Protein AF-A0A0V1ARQ5-F1 (afdb_monomer_lite)

Secondary structure (DSSP, 8-state):
---EEEEEGGG------SS---------------------------SS-------PPEEEEPPHHHHHHHHHHHHHHHHHHS-SSEEEEEEEEEEEEEEEETTEEEEEEEEEEEEEEEEGGGS-TT---TT-PBPTTPPPEEEEEEEEEETTEEEEEEEEEE-SS------TT--HHHHTB-TTSS-BPPP--TTT-STTS--SEEEPPEEE----TTS----S-TTT-TTS--TTSEETTEE---TT-PPPEETTEEPPSS---S-EEEET-SSSS--EEEE---EEEETTEEEEE----TTSPP---EEEES--SHHHHHHHHHHHHHHT--TT---HHHHHHHHHHHHHS--------------

Sequence (367 aa):
MFKYFKLKAHELETLDISGSTSILTLLNETSKSPVCVNPQSIEQTVGKMLLTEQKVEITEDLNSADALVVMKQLNSYVNKHVKGKIYYKITKVIKAEKCNAPESNIHVLEIEIQKTTCEKKDLKEGESDDKCHVRTGVEVVDCLWTGRLIGTAVAESQGLICNDGPYNFFKQNEFLCHLLKYDDTDMRRVDIGPKHWKWGNKLFAYAPPDFSAEFEDDIPYDDFDPSENKSLAKFNKMDQSVDRRSINGHYKVRNGRPLCPVGRTGLQGRGKLPRWGPNFVLAVVVDSGVGHVVDILSTTIAEGPFSIPTFFIDDYSKEGIEAKLEEIIIASKPRNGFSRMEIHSLVKTAMENALIVKLIKEKRAYL

Structure (mmCIF, N/CA/C/O backbone):
data_AF-A0A0V1ARQ5-F1
#
_entry.id   AF-A0A0V1ARQ5-F1
#
loop_
_atom_site.group_PDB
_atom_site.id
_atom_site.type_symbol
_atom_site.label_atom_id
_atom_site.label_alt_id
_atom_site.label_comp_id
_atom_site.label_asym_id
_atom_site.label_entity_id
_atom_site.label_seq_id
_atom_site.pdbx_PDB_ins_code
_atom_site.Cartn_x
_atom_site.Cartn_y
_atom_site.Cartn_z
_atom_site.occupancy
_atom_site.B_iso_or_equiv
_atom_site.auth_seq_id
_atom_site.auth_comp_id
_atom_site.auth_asym_id
_atom_site.auth_atom_id
_atom_site.pdbx_PDB_model_num
ATOM 1 N N . MET A 1 1 ? 30.444 4.585 -15.362 1.00 23.20 1 MET A N 1
ATOM 2 C CA . MET A 1 1 ? 31.587 3.793 -15.872 1.00 23.20 1 MET A CA 1
ATOM 3 C C . MET A 1 1 ? 31.133 2.344 -15.836 1.00 23.20 1 MET A C 1
ATOM 5 O O . MET A 1 1 ? 31.035 1.801 -14.748 1.00 23.20 1 MET A O 1
ATOM 9 N N . PHE A 1 2 ? 30.715 1.780 -16.972 1.00 24.16 2 PHE A N 1
ATOM 10 C CA . PHE A 1 2 ? 30.182 0.413 -17.028 1.00 24.16 2 PHE A CA 1
ATOM 11 C C . PHE A 1 2 ? 31.328 -0.596 -16.873 1.00 24.16 2 PHE A C 1
ATOM 13 O O . PHE A 1 2 ? 32.381 -0.417 -17.487 1.00 24.16 2 PHE A O 1
ATOM 20 N N . LYS A 1 3 ? 31.145 -1.618 -16.031 1.00 25.44 3 LYS A N 1
ATOM 21 C CA . LYS A 1 3 ? 32.080 -2.739 -15.863 1.00 25.44 3 LYS A CA 1
ATOM 22 C C . LYS A 1 3 ? 31.422 -4.007 -16.412 1.00 25.44 3 LYS A C 1
ATOM 24 O O . LYS A 1 3 ? 30.264 -4.271 -16.106 1.00 25.44 3 LYS A O 1
ATOM 29 N N . TYR A 1 4 ? 32.162 -4.770 -17.210 1.00 27.62 4 TYR A N 1
ATOM 30 C CA . TYR A 1 4 ? 31.749 -6.087 -17.700 1.00 27.62 4 TYR A CA 1
ATOM 31 C C . TYR A 1 4 ? 32.138 -7.154 -16.667 1.00 27.62 4 TYR A C 1
ATOM 33 O O . TYR A 1 4 ? 33.254 -7.114 -16.144 1.00 27.62 4 TYR A O 1
ATOM 41 N N . PHE A 1 5 ? 31.234 -8.089 -16.366 1.00 28.86 5 PHE A N 1
ATOM 42 C CA . PHE A 1 5 ? 31.505 -9.241 -15.500 1.00 28.86 5 PHE A CA 1
ATOM 43 C C . PHE A 1 5 ? 31.509 -10.530 -16.330 1.00 28.86 5 PHE A C 1
ATOM 45 O O . PHE A 1 5 ? 30.587 -10.768 -17.105 1.00 28.86 5 PHE A O 1
ATOM 52 N N . LYS A 1 6 ? 32.540 -11.362 -16.130 1.00 26.42 6 LYS A N 1
ATOM 53 C CA . LYS A 1 6 ? 32.680 -12.683 -16.759 1.00 26.42 6 LYS A CA 1
ATOM 54 C C . LYS A 1 6 ? 31.967 -13.742 -15.926 1.00 26.42 6 LYS A C 1
ATOM 56 O O . LYS A 1 6 ? 32.379 -13.991 -14.794 1.00 26.42 6 LYS A O 1
ATOM 61 N N . LEU A 1 7 ? 30.979 -14.418 -16.506 1.00 27.05 7 LEU A N 1
ATOM 62 C CA . LEU A 1 7 ? 30.386 -15.637 -15.949 1.00 27.05 7 LEU A CA 1
ATOM 63 C C . LEU A 1 7 ? 30.770 -16.841 -16.823 1.00 27.05 7 LEU A C 1
ATOM 65 O O . LEU A 1 7 ? 30.823 -16.749 -18.049 1.00 27.05 7 LEU A O 1
ATOM 69 N N . LYS A 1 8 ? 31.088 -17.983 -16.197 1.00 24.72 8 LYS A N 1
ATOM 70 C CA . LYS A 1 8 ? 31.335 -19.244 -16.916 1.00 24.72 8 LYS A CA 1
ATOM 71 C C . LYS A 1 8 ? 29.988 -19.895 -17.238 1.00 24.72 8 LYS A C 1
ATOM 73 O O . LYS A 1 8 ? 29.197 -20.138 -16.336 1.00 24.72 8 LYS A O 1
ATOM 78 N N . ALA A 1 9 ? 29.768 -20.245 -18.504 1.00 29.22 9 ALA A N 1
ATOM 79 C CA . ALA A 1 9 ? 28.501 -20.763 -19.035 1.00 29.22 9 ALA A CA 1
ATOM 80 C C . ALA A 1 9 ? 27.976 -22.085 -18.423 1.00 29.22 9 ALA A C 1
ATOM 82 O O . ALA A 1 9 ? 26.897 -22.527 -18.798 1.00 29.22 9 ALA A O 1
ATOM 83 N N . HIS A 1 10 ? 28.684 -22.718 -17.480 1.00 26.91 10 HIS A N 1
ATOM 84 C CA . HIS A 1 10 ? 28.221 -23.952 -16.831 1.00 26.91 10 HIS A CA 1
ATOM 85 C C . HIS A 1 10 ? 27.227 -23.745 -15.672 1.00 26.91 10 HIS A C 1
ATOM 87 O O . HIS A 1 10 ? 26.727 -24.734 -15.152 1.00 26.91 10 HIS A O 1
ATOM 93 N N . GLU A 1 11 ? 26.903 -22.504 -15.292 1.00 27.03 11 GLU A N 1
ATOM 94 C CA . GLU A 1 11 ? 25.912 -22.202 -14.236 1.00 27.03 11 GLU A CA 1
ATOM 95 C C . GLU A 1 11 ? 24.542 -21.736 -14.769 1.00 27.03 11 GLU A C 1
ATOM 97 O O . GLU A 1 11 ? 23.634 -21.453 -13.991 1.00 27.03 11 GLU A O 1
ATOM 102 N N . LEU A 1 12 ? 24.357 -21.688 -16.092 1.00 27.64 12 LEU A N 1
ATOM 103 C CA . LEU A 1 12 ? 23.051 -21.488 -16.721 1.00 27.64 12 LEU A CA 1
ATOM 104 C C . LEU A 1 12 ? 22.525 -22.844 -17.199 1.00 27.64 12 LEU A C 1
ATOM 106 O O . LEU A 1 12 ? 22.725 -23.230 -18.350 1.00 27.64 12 LEU A O 1
ATOM 110 N N . GLU A 1 13 ? 21.845 -23.576 -16.313 1.00 24.20 13 GLU A N 1
ATOM 111 C CA . GLU A 1 13 ? 20.907 -24.604 -16.766 1.00 24.20 13 GLU A CA 1
ATOM 112 C C . GLU A 1 13 ? 19.842 -23.912 -17.623 1.00 24.20 13 GLU A C 1
ATOM 114 O O . GLU A 1 13 ? 18.993 -23.153 -17.150 1.00 24.20 13 GLU A O 1
ATOM 119 N N . THR A 1 14 ? 19.936 -24.140 -18.927 1.00 26.95 14 THR A N 1
ATOM 120 C CA . THR A 1 14 ? 18.922 -23.768 -19.901 1.00 26.95 14 THR A CA 1
ATOM 121 C C . THR A 1 14 ? 17.708 -24.658 -19.664 1.00 26.95 14 THR A C 1
ATOM 123 O O . THR A 1 14 ? 17.671 -25.819 -20.061 1.00 26.95 14 THR A O 1
ATOM 126 N N . LEU A 1 15 ? 16.700 -24.119 -18.979 1.00 23.67 15 LEU A N 1
ATOM 127 C CA . LEU A 1 15 ? 15.360 -24.700 -18.968 1.00 23.67 15 LEU A CA 1
ATOM 128 C C . LEU A 1 15 ? 14.734 -24.457 -20.346 1.00 23.67 15 LEU A C 1
ATOM 130 O O . LEU A 1 15 ? 14.090 -23.438 -20.594 1.00 23.67 15 LEU A O 1
ATOM 134 N N . ASP A 1 16 ? 14.982 -25.396 -21.255 1.00 25.53 16 ASP A N 1
ATOM 135 C CA . ASP A 1 16 ? 14.252 -25.531 -22.507 1.00 25.53 16 ASP A CA 1
ATOM 136 C C . ASP A 1 16 ? 12.804 -25.934 -22.183 1.00 25.53 16 ASP A C 1
ATOM 138 O O . ASP A 1 16 ? 12.539 -27.030 -21.691 1.00 25.53 16 ASP A O 1
ATOM 142 N N . ILE A 1 17 ? 11.861 -25.015 -22.403 1.00 30.12 17 ILE A N 1
ATOM 143 C CA . ILE A 1 17 ? 10.419 -25.289 -22.297 1.00 30.12 17 ILE A CA 1
ATOM 144 C C . ILE A 1 17 ? 9.753 -25.173 -23.674 1.00 30.12 17 ILE A C 1
ATOM 146 O O . ILE A 1 17 ? 8.563 -24.860 -23.781 1.00 30.12 17 ILE A O 1
ATOM 150 N N . SER A 1 18 ? 10.491 -25.449 -24.753 1.00 28.84 18 SER A N 1
ATOM 151 C CA . SER A 1 18 ? 9.900 -25.662 -26.075 1.00 28.84 18 SER A CA 1
ATOM 152 C C . SER A 1 18 ? 9.256 -27.055 -26.158 1.00 28.84 18 SER A C 1
ATOM 154 O O . SER A 1 18 ? 9.679 -27.951 -26.875 1.00 28.84 18 SER A O 1
ATOM 156 N N . GLY A 1 19 ? 8.184 -27.245 -25.385 1.00 32.91 19 GLY A N 1
ATOM 157 C CA . GLY A 1 19 ? 7.355 -28.446 -25.444 1.00 32.91 19 GLY A CA 1
ATOM 158 C C . GLY A 1 19 ? 6.951 -28.980 -24.079 1.00 32.91 19 GLY A C 1
ATOM 159 O O . GLY A 1 19 ? 7.409 -30.039 -23.667 1.00 32.91 19 GLY A O 1
ATOM 160 N N . SER A 1 20 ? 6.023 -28.313 -23.389 1.00 27.47 20 SER A N 1
ATOM 161 C CA . SER A 1 20 ? 5.168 -29.046 -22.452 1.00 27.47 20 SER A CA 1
ATOM 162 C C . SER A 1 20 ? 3.755 -28.472 -22.437 1.00 27.47 20 SER A C 1
ATOM 164 O O . SER A 1 20 ? 3.518 -27.295 -22.166 1.00 27.47 20 SER A O 1
ATOM 166 N N . THR A 1 21 ? 2.827 -29.340 -22.812 1.00 24.22 21 THR A N 1
ATOM 167 C CA . THR A 1 21 ? 1.381 -29.253 -22.640 1.00 24.22 21 THR A CA 1
ATOM 168 C C . THR A 1 21 ? 1.029 -28.872 -21.203 1.00 24.22 21 THR A C 1
ATOM 170 O O . THR A 1 21 ? 1.717 -29.262 -20.266 1.00 24.22 21 THR A O 1
ATOM 173 N N . SER A 1 22 ? -0.076 -28.147 -21.019 1.00 28.88 22 SER A N 1
ATOM 174 C CA . SER A 1 22 ? -0.617 -27.793 -19.705 1.00 28.88 22 SER A CA 1
ATOM 175 C C . SER A 1 22 ? -0.787 -29.036 -18.823 1.00 28.88 22 SER A C 1
ATOM 177 O O . SER A 1 22 ? -1.691 -29.836 -19.054 1.00 28.88 22 SER A O 1
ATOM 179 N N . ILE A 1 23 ? 0.052 -29.189 -17.797 1.00 23.50 23 ILE A N 1
ATOM 180 C CA . ILE A 1 23 ? -0.164 -30.168 -16.730 1.00 23.50 23 ILE A CA 1
ATOM 181 C C . ILE A 1 23 ? -0.614 -29.402 -15.485 1.00 23.50 23 ILE A C 1
ATOM 183 O O . ILE A 1 23 ? 0.162 -28.720 -14.820 1.00 23.50 23 ILE A O 1
ATOM 187 N N . LEU A 1 24 ? -1.908 -29.514 -15.187 1.00 31.31 24 LEU A N 1
ATOM 188 C CA . LEU A 1 24 ? -2.475 -29.268 -13.864 1.00 31.31 24 LEU A CA 1
ATOM 189 C C . LEU A 1 24 ? -2.069 -30.451 -12.975 1.00 31.31 24 LEU A C 1
ATOM 191 O O . LEU A 1 24 ? -2.775 -31.455 -12.920 1.00 31.31 24 LEU A O 1
ATOM 195 N N . THR A 1 25 ? -0.928 -30.359 -12.296 1.00 24.28 25 THR A N 1
ATOM 196 C CA . THR A 1 25 ? -0.573 -31.321 -11.244 1.00 24.28 25 THR A CA 1
ATOM 197 C C . THR A 1 25 ? -0.919 -30.731 -9.885 1.00 24.28 25 THR A C 1
ATOM 199 O O . THR A 1 25 ? -0.233 -29.857 -9.360 1.00 24.28 25 THR A O 1
ATOM 202 N N . LEU A 1 26 ? -2.018 -31.233 -9.320 1.00 30.50 26 LEU A N 1
ATOM 203 C CA . LEU A 1 26 ? -2.300 -31.194 -7.889 1.00 30.50 26 LEU A CA 1
ATOM 204 C C . LEU A 1 26 ? -1.155 -31.905 -7.157 1.00 30.50 26 LEU A C 1
ATOM 206 O O . LEU A 1 26 ? -1.028 -33.124 -7.251 1.00 30.50 26 LEU A O 1
ATOM 210 N N . LEU A 1 27 ? -0.338 -31.152 -6.423 1.00 24.62 27 LEU A N 1
ATOM 211 C CA . LEU A 1 27 ? 0.530 -31.708 -5.391 1.00 24.62 27 LEU A CA 1
ATOM 212 C C . LEU A 1 27 ? -0.022 -31.318 -4.024 1.00 24.62 27 LEU A C 1
ATOM 214 O O . LEU A 1 27 ? -0.208 -30.145 -3.704 1.00 24.62 27 LEU A O 1
ATOM 218 N N . ASN A 1 28 ? -0.341 -32.375 -3.283 1.00 22.22 28 ASN A N 1
ATOM 219 C CA . ASN A 1 28 ? -0.909 -32.389 -1.950 1.00 22.22 28 ASN A CA 1
ATOM 220 C C . ASN A 1 28 ? -0.019 -31.691 -0.916 1.00 22.22 28 ASN A C 1
ATOM 222 O O . ASN A 1 28 ? 1.203 -31.622 -1.031 1.00 22.22 28 ASN A O 1
ATOM 226 N N . GLU A 1 29 ? -0.706 -31.224 0.118 1.00 29.11 29 GLU A N 1
ATOM 227 C CA . GLU A 1 29 ? -0.260 -30.412 1.238 1.00 29.11 29 GLU A CA 1
ATOM 228 C C . GLU A 1 29 ? 0.991 -30.924 1.969 1.00 29.11 29 GLU A C 1
ATOM 230 O O . GLU A 1 29 ? 1.088 -32.079 2.375 1.00 29.11 29 GLU A O 1
ATOM 235 N N . THR A 1 30 ? 1.888 -29.994 2.294 1.00 21.58 30 THR A N 1
ATOM 236 C CA . THR A 1 30 ? 2.462 -29.914 3.643 1.00 21.58 30 THR A CA 1
ATOM 237 C C . THR A 1 30 ? 2.603 -28.446 4.031 1.00 21.58 30 THR A C 1
ATOM 239 O O . THR A 1 30 ? 3.157 -27.618 3.312 1.00 21.58 30 THR A O 1
ATOM 242 N N . SER A 1 31 ? 2.017 -28.116 5.175 1.00 33.44 31 SER A N 1
ATOM 243 C CA . SER A 1 31 ? 1.866 -26.777 5.728 1.00 33.44 31 SER A CA 1
ATOM 244 C C . SER A 1 31 ? 3.204 -26.074 5.979 1.00 33.44 31 SER A C 1
ATOM 246 O O . SER A 1 31 ? 3.894 -26.398 6.946 1.00 33.44 31 SER A O 1
ATOM 248 N N . LYS A 1 32 ? 3.523 -25.040 5.195 1.00 24.31 32 LYS A N 1
ATOM 249 C CA . LYS A 1 32 ? 4.369 -23.915 5.621 1.00 24.31 32 LYS A CA 1
ATOM 250 C C . LYS A 1 32 ? 3.838 -22.628 4.990 1.00 24.31 32 LYS A C 1
ATOM 252 O O . LYS A 1 32 ? 3.500 -22.588 3.814 1.00 24.31 32 LYS A O 1
ATOM 257 N N . SER A 1 33 ? 3.709 -21.606 5.832 1.00 24.05 33 SER A N 1
ATOM 258 C CA . SER A 1 33 ? 3.328 -20.229 5.496 1.00 24.05 33 SER A CA 1
ATOM 259 C C . SER A 1 33 ? 4.053 -19.735 4.232 1.00 24.05 33 SER A C 1
ATOM 261 O O . SER A 1 33 ? 5.242 -20.034 4.106 1.00 24.05 33 SER A O 1
ATOM 263 N N . PRO A 1 34 ? 3.423 -18.957 3.327 1.00 23.81 34 PRO A N 1
ATOM 264 C CA . PRO A 1 34 ? 4.150 -18.287 2.256 1.00 23.81 34 PRO A CA 1
ATOM 265 C C . PRO A 1 34 ? 4.934 -17.128 2.878 1.00 23.81 34 PRO A C 1
ATOM 267 O O . PRO A 1 34 ? 4.454 -16.003 2.985 1.00 23.81 34 PRO A O 1
ATOM 270 N N . VAL A 1 35 ? 6.125 -17.449 3.375 1.00 22.33 35 VAL A N 1
ATOM 271 C CA . VAL A 1 35 ? 7.129 -16.486 3.812 1.00 22.33 35 VAL A CA 1
ATOM 272 C C . VAL A 1 35 ? 7.785 -15.953 2.547 1.00 22.33 35 VAL A C 1
ATOM 274 O O . VAL A 1 35 ? 8.519 -16.671 1.871 1.00 22.33 35 VAL A O 1
ATOM 277 N N . CYS A 1 36 ? 7.497 -14.703 2.204 1.00 22.72 36 CYS A N 1
ATOM 278 C CA . CYS A 1 36 ? 8.427 -13.933 1.398 1.00 22.72 36 CYS A CA 1
ATOM 279 C C . CYS A 1 36 ? 9.462 -13.334 2.352 1.00 22.72 36 CYS A C 1
ATOM 281 O O . CYS A 1 36 ? 9.092 -12.804 3.395 1.00 22.72 36 CYS A O 1
ATOM 283 N N . VAL A 1 37 ? 10.719 -13.369 1.911 1.00 23.92 37 VAL A N 1
ATOM 284 C CA . VAL A 1 37 ? 11.941 -12.805 2.507 1.00 23.92 37 VAL A CA 1
ATOM 285 C C . VAL A 1 37 ? 12.772 -13.791 3.340 1.00 23.92 37 VAL A C 1
ATOM 287 O O . VAL A 1 37 ? 12.387 -14.233 4.415 1.00 23.92 37 VAL A O 1
ATOM 290 N N . ASN A 1 38 ? 13.985 -14.053 2.842 1.00 24.30 38 ASN A N 1
ATOM 291 C CA . ASN A 1 38 ? 15.189 -14.111 3.670 1.00 24.30 38 ASN A CA 1
ATOM 292 C C . ASN A 1 38 ? 16.272 -13.237 2.989 1.00 24.30 38 ASN A C 1
ATOM 294 O O . ASN A 1 38 ? 16.190 -13.032 1.773 1.00 24.30 38 ASN A O 1
ATOM 298 N N . PRO A 1 39 ? 17.219 -12.665 3.751 1.00 35.66 39 PRO A N 1
ATOM 299 C CA . PRO A 1 39 ? 17.828 -11.380 3.464 1.00 35.66 39 PRO A CA 1
ATOM 300 C C . PRO A 1 39 ? 19.158 -11.535 2.736 1.00 35.66 39 PRO A C 1
ATOM 302 O O . PRO A 1 39 ? 19.916 -12.465 2.996 1.00 35.66 39 PRO A O 1
ATOM 305 N N . GLN A 1 40 ? 19.480 -10.556 1.901 1.00 23.77 40 GLN A N 1
ATOM 306 C CA . GLN A 1 40 ? 20.852 -10.103 1.721 1.00 23.77 40 GLN A CA 1
ATOM 307 C C . GLN A 1 40 ? 20.819 -8.635 1.300 1.00 23.77 40 GLN A C 1
ATOM 309 O O . GLN A 1 40 ? 20.038 -8.227 0.441 1.00 23.77 40 GLN A O 1
ATOM 314 N N . SER A 1 41 ? 21.614 -7.855 2.023 1.00 27.42 41 SER A N 1
ATOM 315 C CA . SER A 1 41 ? 21.741 -6.404 1.987 1.00 27.42 41 SER A CA 1
ATOM 316 C C . SER A 1 41 ? 21.907 -5.859 0.570 1.00 27.42 41 SER A C 1
ATOM 318 O O . SER A 1 41 ? 22.850 -6.218 -0.136 1.00 27.42 41 SER A O 1
ATOM 320 N N . ILE A 1 42 ? 21.033 -4.931 0.190 1.00 27.97 42 ILE A N 1
ATOM 321 C CA . ILE A 1 42 ? 21.299 -3.991 -0.896 1.00 27.97 42 ILE A CA 1
ATOM 322 C C . ILE A 1 42 ? 21.539 -2.639 -0.229 1.00 27.97 42 ILE A C 1
ATOM 324 O O . ILE A 1 42 ? 20.601 -1.906 0.067 1.00 27.97 42 ILE A O 1
ATOM 328 N N . GLU A 1 43 ? 22.806 -2.336 0.038 1.00 27.50 43 GLU A N 1
ATOM 329 C CA . GLU A 1 43 ? 23.254 -0.954 0.167 1.00 27.50 43 GLU A CA 1
ATOM 330 C C . GLU A 1 43 ? 23.332 -0.356 -1.246 1.00 27.50 43 GLU A C 1
ATOM 332 O O . GLU A 1 43 ? 24.048 -0.860 -2.115 1.00 27.50 43 GLU A O 1
ATOM 337 N N . GLN A 1 44 ? 22.579 0.713 -1.497 1.00 28.94 44 GLN A N 1
ATOM 338 C CA . GLN A 1 44 ? 22.788 1.605 -2.636 1.00 28.94 44 GLN A CA 1
ATOM 339 C C . GLN A 1 44 ? 22.897 3.035 -2.102 1.00 28.94 44 GLN A C 1
ATOM 341 O O . GLN A 1 44 ? 21.910 3.636 -1.692 1.00 28.94 44 GLN A O 1
ATOM 346 N N . THR A 1 45 ? 24.121 3.564 -2.103 1.00 27.83 45 THR A N 1
ATOM 347 C CA . THR A 1 45 ? 24.463 4.917 -1.637 1.00 27.83 45 THR A CA 1
ATOM 348 C C . THR A 1 45 ? 24.425 5.872 -2.840 1.00 27.83 45 THR A C 1
ATOM 350 O O . THR A 1 45 ? 25.282 5.804 -3.717 1.00 27.83 45 THR A O 1
ATOM 353 N N . VAL A 1 46 ? 23.306 6.575 -3.038 1.00 28.53 46 VAL A N 1
ATOM 354 C CA . VAL A 1 46 ? 23.028 7.965 -2.625 1.00 28.53 46 VAL A CA 1
ATOM 355 C C . VAL A 1 46 ? 23.554 9.036 -3.593 1.00 28.53 46 VAL A C 1
ATOM 357 O O . VAL A 1 46 ? 24.753 9.295 -3.714 1.00 28.53 46 VAL A O 1
ATOM 360 N N . GLY A 1 47 ? 22.611 9.767 -4.196 1.00 25.38 47 GLY A N 1
ATOM 361 C CA . GLY A 1 47 ? 22.828 11.146 -4.615 1.00 25.38 47 GLY A CA 1
ATOM 362 C C . GLY A 1 47 ? 23.090 11.996 -3.376 1.00 25.38 47 GLY A C 1
ATOM 363 O O . GLY A 1 47 ? 22.158 12.417 -2.716 1.00 25.38 47 GLY A O 1
ATOM 364 N N . LYS A 1 48 ? 24.368 12.150 -3.017 1.00 28.83 48 LYS A N 1
ATOM 365 C CA . LYS A 1 48 ? 24.940 13.073 -2.017 1.00 28.83 48 LYS A CA 1
ATOM 366 C C . LYS A 1 48 ? 23.994 13.594 -0.906 1.00 28.83 48 LYS A C 1
ATOM 368 O O . LYS A 1 48 ? 23.963 14.787 -0.630 1.00 28.83 48 LYS A O 1
ATOM 373 N N . MET A 1 49 ? 23.303 12.704 -0.209 1.00 26.25 49 MET A N 1
ATOM 374 C CA . MET A 1 49 ? 22.904 12.875 1.182 1.00 26.25 49 MET A CA 1
ATOM 375 C C . MET A 1 49 ? 24.015 12.253 2.022 1.00 26.25 49 MET A C 1
ATOM 377 O O . MET A 1 49 ? 24.610 11.248 1.634 1.00 26.25 49 MET A O 1
ATOM 381 N N . LEU A 1 50 ? 24.391 12.901 3.120 1.00 23.64 50 LEU A N 1
ATOM 382 C CA . LEU A 1 50 ? 25.408 12.370 4.018 1.00 23.64 50 LEU A CA 1
ATOM 383 C C . LEU A 1 50 ? 25.088 10.907 4.342 1.00 23.64 50 LEU A C 1
ATOM 385 O O . LEU A 1 50 ? 23.921 10.581 4.554 1.00 23.64 50 LEU A O 1
ATOM 389 N N . LEU A 1 51 ? 26.131 10.073 4.413 1.00 32.38 51 LEU A N 1
ATOM 390 C CA . LEU A 1 51 ? 26.129 8.805 5.139 1.00 32.38 51 LEU A CA 1
ATOM 391 C C . LEU A 1 51 ? 25.628 9.080 6.561 1.00 32.38 51 LEU A C 1
ATOM 393 O O . LEU A 1 51 ? 26.397 9.321 7.487 1.00 32.38 51 LEU A O 1
ATOM 397 N N . THR A 1 52 ? 24.315 9.127 6.714 1.00 33.19 52 THR A N 1
ATOM 398 C CA . THR A 1 52 ? 23.664 8.861 7.974 1.00 33.19 52 THR A CA 1
ATOM 399 C C . THR A 1 52 ? 23.758 7.356 8.061 1.00 33.19 52 THR A C 1
ATOM 401 O O . THR A 1 52 ? 23.248 6.654 7.191 1.00 33.19 52 THR A O 1
ATOM 404 N N . GLU A 1 53 ? 24.527 6.875 9.036 1.00 35.50 53 GLU A N 1
ATOM 405 C CA . GLU A 1 53 ? 24.527 5.478 9.458 1.00 35.50 53 GLU A CA 1
ATOM 406 C C . GLU A 1 53 ? 23.116 4.916 9.288 1.00 35.50 53 GLU A C 1
ATOM 408 O O . GLU A 1 53 ? 22.151 5.580 9.683 1.00 35.50 53 GLU A O 1
ATOM 413 N N . GLN A 1 54 ? 22.981 3.740 8.675 1.00 40.91 54 GLN A N 1
ATOM 414 C CA . GLN A 1 54 ? 21.712 3.028 8.621 1.00 40.91 54 GLN A CA 1
ATOM 415 C C . GLN A 1 54 ? 21.311 2.750 10.075 1.00 40.91 54 GLN A C 1
ATOM 417 O O . GLN A 1 54 ? 21.725 1.762 10.678 1.00 40.91 54 GLN A O 1
ATOM 422 N N . LYS A 1 55 ? 20.614 3.704 10.697 1.00 49.19 55 LYS A N 1
ATOM 423 C CA . LYS A 1 55 ? 20.248 3.641 12.104 1.00 49.19 55 LYS A CA 1
ATOM 424 C C . LYS A 1 55 ? 19.275 2.485 12.212 1.00 49.19 55 LYS A C 1
ATOM 426 O O . LYS A 1 55 ? 18.153 2.567 11.719 1.00 49.19 55 LYS A O 1
ATOM 431 N N . VAL A 1 56 ? 19.762 1.391 12.789 1.00 58.91 56 VAL A N 1
ATOM 432 C CA . VAL A 1 56 ? 18.979 0.190 13.055 1.00 58.91 56 VAL A CA 1
ATOM 433 C C . VAL A 1 56 ? 17.730 0.632 13.806 1.00 58.91 56 VAL A C 1
ATOM 435 O O . VAL A 1 56 ? 17.827 1.243 14.868 1.00 58.91 56 VAL A O 1
ATOM 438 N N . GLU A 1 57 ? 16.566 0.385 13.213 1.00 67.62 57 GLU A N 1
ATOM 439 C CA . GLU A 1 57 ? 15.290 0.656 13.861 1.00 67.62 57 GLU A CA 1
ATOM 440 C C . GLU A 1 57 ? 15.200 -0.213 15.117 1.00 67.62 57 GLU A C 1
ATOM 442 O O . GLU A 1 57 ? 15.302 -1.440 15.040 1.00 67.62 57 GLU A O 1
ATOM 447 N N . ILE A 1 58 ? 15.044 0.419 16.278 1.00 73.94 58 ILE A N 1
ATOM 448 C CA . ILE A 1 58 ? 14.948 -0.291 17.554 1.00 73.94 58 ILE A CA 1
ATOM 449 C C . ILE A 1 58 ? 13.466 -0.466 17.861 1.00 73.94 58 ILE A C 1
ATOM 451 O O . ILE A 1 58 ? 12.710 0.502 17.902 1.00 73.94 58 ILE A O 1
ATOM 455 N N . THR A 1 59 ? 13.031 -1.701 18.081 1.00 81.06 59 THR A N 1
ATOM 456 C CA . THR A 1 59 ? 11.675 -1.948 18.581 1.00 81.06 59 THR A CA 1
ATOM 457 C C . THR A 1 59 ? 11.700 -1.948 20.103 1.00 81.06 59 THR A C 1
ATOM 459 O O . THR A 1 59 ? 12.504 -2.658 20.703 1.00 81.06 59 THR A O 1
ATOM 462 N N . GLU A 1 60 ? 10.826 -1.158 20.720 1.00 84.56 60 GLU A N 1
ATOM 463 C CA . GLU A 1 60 ? 10.651 -1.108 22.173 1.00 84.56 60 GLU A CA 1
ATOM 464 C C . GLU A 1 60 ? 9.207 -1.436 22.542 1.00 84.56 60 GLU A C 1
ATOM 466 O O . GLU A 1 60 ? 8.271 -0.977 21.885 1.00 84.56 60 GLU A O 1
ATOM 471 N N . ASP A 1 61 ? 9.018 -2.192 23.621 1.00 85.50 61 ASP A N 1
ATOM 472 C CA . ASP A 1 61 ? 7.690 -2.393 24.192 1.00 85.50 61 ASP A CA 1
ATOM 473 C C . ASP A 1 61 ? 7.199 -1.086 24.830 1.00 85.50 61 ASP A C 1
ATOM 475 O O . ASP A 1 61 ? 7.891 -0.456 25.636 1.00 85.50 61 ASP A O 1
ATOM 479 N N . LEU A 1 62 ? 5.978 -0.677 24.489 1.00 85.25 62 LEU A N 1
ATOM 480 C CA . LEU A 1 62 ? 5.333 0.470 25.112 1.00 85.25 62 LEU A CA 1
ATOM 481 C C . LEU A 1 62 ? 4.906 0.102 26.539 1.00 85.25 62 LEU A C 1
ATOM 483 O O . LEU A 1 62 ? 4.318 -0.956 26.779 1.00 85.25 62 LEU A O 1
ATOM 487 N N . ASN A 1 63 ? 5.156 1.003 27.491 1.00 88.25 63 ASN A N 1
ATOM 488 C CA . ASN A 1 63 ? 4.757 0.812 28.882 1.00 88.25 63 ASN A CA 1
ATOM 489 C C . ASN A 1 63 ? 3.248 0.520 28.989 1.00 88.25 63 ASN A C 1
ATOM 491 O O . ASN A 1 63 ? 2.424 1.201 28.378 1.00 88.25 63 ASN A O 1
ATOM 495 N N . SER A 1 64 ? 2.866 -0.469 29.802 1.00 87.12 64 SER A N 1
ATOM 496 C CA . SER A 1 64 ? 1.465 -0.884 29.934 1.00 87.12 64 SER A CA 1
ATOM 497 C C . SER A 1 64 ? 0.534 0.236 30.420 1.00 87.12 64 SER A C 1
ATOM 499 O O . SER A 1 64 ? -0.621 0.282 30.004 1.00 87.12 64 SER A O 1
ATOM 501 N N . ALA A 1 65 ? 1.006 1.159 31.265 1.00 89.56 65 ALA A N 1
ATOM 502 C CA . ALA A 1 65 ? 0.223 2.315 31.703 1.00 89.56 65 ALA A CA 1
ATOM 503 C C . ALA A 1 65 ? -0.025 3.302 30.550 1.00 89.56 65 ALA A C 1
ATOM 505 O O . ALA A 1 65 ? -1.149 3.775 30.375 1.00 89.56 65 ALA A O 1
ATOM 506 N N . ASP A 1 66 ? 0.991 3.549 29.724 1.00 90.94 66 ASP A N 1
ATOM 507 C CA . ASP A 1 66 ? 0.885 4.408 28.542 1.00 90.94 66 ASP A CA 1
ATOM 508 C C . ASP A 1 66 ? -0.043 3.788 27.493 1.00 90.94 66 ASP A C 1
ATOM 510 O O . ASP A 1 66 ? -0.931 4.459 26.964 1.00 90.94 66 ASP A O 1
ATOM 514 N N . ALA A 1 67 ? 0.081 2.478 27.265 1.00 90.19 67 ALA A N 1
ATOM 515 C CA . ALA A 1 67 ? -0.799 1.727 26.377 1.00 90.19 67 ALA A CA 1
ATOM 516 C C . ALA A 1 67 ? -2.279 1.836 26.793 1.00 90.19 67 ALA A C 1
ATOM 518 O O . ALA A 1 67 ? -3.151 1.977 25.935 1.00 90.19 67 ALA A O 1
ATOM 519 N N . LEU A 1 68 ? -2.578 1.849 28.100 1.00 89.06 68 LEU A N 1
ATOM 520 C CA . LEU A 1 68 ? -3.938 2.061 28.614 1.00 89.06 68 LEU A CA 1
ATOM 521 C C . LEU A 1 68 ? -4.463 3.483 28.353 1.00 89.06 68 LEU A C 1
ATOM 523 O O . LEU A 1 68 ? -5.661 3.661 28.115 1.00 89.06 68 LEU A O 1
ATOM 527 N N . VAL A 1 69 ? -3.600 4.502 28.384 1.00 92.06 69 VAL A N 1
ATOM 528 C CA . VAL A 1 69 ? -3.981 5.886 28.044 1.00 92.06 69 VAL A CA 1
ATOM 529 C C . VAL A 1 69 ? -4.280 6.015 26.551 1.00 92.06 69 VAL A C 1
ATOM 531 O O . VAL A 1 69 ? -5.281 6.630 26.173 1.00 92.06 69 VAL A O 1
ATOM 534 N N . VAL A 1 70 ? -3.456 5.396 25.703 1.00 92.44 70 VAL A N 1
ATOM 535 C CA . VAL A 1 70 ? -3.658 5.350 24.247 1.00 92.44 70 VAL A CA 1
ATOM 536 C C . VAL A 1 70 ? -4.958 4.624 23.915 1.00 92.44 70 VAL A C 1
ATOM 538 O O . VAL A 1 70 ? -5.803 5.152 23.196 1.00 92.44 70 VAL A O 1
ATOM 541 N N . MET A 1 71 ? -5.173 3.452 24.513 1.00 91.38 71 MET A N 1
ATOM 542 C CA . MET A 1 71 ? -6.370 2.630 24.337 1.00 91.38 71 MET A CA 1
ATOM 543 C C . MET A 1 71 ? -7.676 3.426 24.500 1.00 91.38 71 MET A C 1
ATOM 545 O O . MET A 1 71 ? -8.574 3.301 23.669 1.00 91.38 71 MET A O 1
ATOM 549 N N . LYS A 1 72 ? -7.785 4.285 25.523 1.00 88.50 72 LYS A N 1
ATOM 550 C CA . LYS A 1 72 ? -8.992 5.104 25.754 1.00 88.50 72 LYS A CA 1
ATOM 551 C C . LYS A 1 72 ? -9.297 6.064 24.601 1.00 88.50 72 LYS A C 1
ATOM 553 O O . LYS A 1 72 ? -10.461 6.310 24.302 1.00 88.50 72 LYS A O 1
ATOM 558 N N . GLN A 1 73 ? -8.267 6.580 23.932 1.00 92.25 73 GLN A N 1
ATOM 559 C CA . GLN A 1 73 ? -8.413 7.498 22.797 1.00 92.25 73 GLN A CA 1
ATOM 560 C C . GLN A 1 73 ? -8.826 6.764 21.510 1.00 92.25 73 GLN A C 1
ATOM 562 O O . GLN A 1 73 ? -9.471 7.347 20.639 1.00 92.25 73 GLN A O 1
ATOM 567 N N . LEU A 1 74 ? -8.507 5.469 21.393 1.00 93.44 74 LEU A N 1
ATOM 568 C CA . LEU A 1 74 ? -8.759 4.682 20.184 1.00 93.44 74 LEU A CA 1
ATOM 569 C C . LEU A 1 74 ? -10.206 4.194 20.040 1.00 93.44 74 LEU A C 1
ATOM 571 O O . LEU A 1 74 ? -10.619 3.882 18.922 1.00 93.44 74 LEU A O 1
ATOM 575 N N . ASN A 1 75 ? -11.008 4.162 21.112 1.00 91.25 75 ASN A N 1
ATOM 576 C CA . ASN A 1 75 ? -12.382 3.639 21.066 1.00 91.25 75 ASN A CA 1
ATOM 577 C C . ASN A 1 75 ? -13.245 4.321 19.986 1.00 91.25 75 ASN A C 1
ATOM 579 O O . ASN A 1 75 ? -13.939 3.638 19.227 1.00 91.25 75 ASN A O 1
ATOM 583 N N . SER A 1 76 ? -13.181 5.652 19.867 1.00 90.25 76 SER A N 1
ATOM 584 C CA . SER A 1 76 ? -13.917 6.395 18.829 1.00 90.25 76 SER A CA 1
ATOM 585 C C . SER A 1 76 ? -13.457 5.996 17.420 1.00 90.25 76 SER A C 1
ATOM 587 O O . SER A 1 76 ? -14.271 5.644 16.559 1.00 90.25 76 SER A O 1
ATOM 589 N N . TYR A 1 77 ? -12.138 5.951 17.207 1.00 93.75 77 TYR A N 1
ATOM 590 C CA . TYR A 1 77 ? -11.538 5.582 15.926 1.00 93.75 77 TYR A CA 1
ATOM 591 C C . TYR A 1 77 ? -11.894 4.148 15.510 1.00 93.75 77 TYR A C 1
ATOM 593 O O . TYR A 1 77 ? -12.293 3.918 14.367 1.00 93.75 77 TYR A O 1
ATOM 601 N N . VAL A 1 78 ? -11.837 3.184 16.431 1.00 94.62 78 VAL A N 1
ATOM 602 C CA . VAL A 1 78 ? -12.234 1.793 16.167 1.00 94.62 78 VAL A CA 1
ATOM 603 C C . VAL A 1 78 ? -13.711 1.717 15.777 1.00 94.62 78 VAL A C 1
ATOM 605 O O . VAL A 1 78 ? -14.056 1.128 14.751 1.00 94.62 78 VAL A O 1
ATOM 608 N N . ASN A 1 79 ? -14.602 2.360 16.537 1.00 94.19 79 ASN A N 1
ATOM 609 C CA . ASN A 1 79 ? -16.042 2.304 16.270 1.00 94.19 79 ASN A CA 1
ATOM 610 C C . ASN A 1 79 ? -16.455 2.988 14.963 1.00 94.19 79 ASN A C 1
ATOM 612 O O . ASN A 1 79 ? -17.457 2.583 14.363 1.00 94.19 79 ASN A O 1
ATOM 616 N N . LYS A 1 80 ? -15.681 3.968 14.486 1.00 93.50 80 LYS A N 1
ATOM 617 C CA . LYS A 1 80 ? -15.854 4.560 13.153 1.00 93.50 80 LYS A CA 1
ATOM 618 C C . LYS A 1 80 ? -15.641 3.536 12.029 1.00 93.50 80 LYS A C 1
ATOM 620 O O . LYS A 1 80 ? -16.322 3.613 11.009 1.00 93.50 80 LYS A O 1
ATOM 625 N N . HIS A 1 81 ? -14.745 2.566 12.217 1.00 94.50 81 HIS A N 1
ATOM 626 C CA . HIS A 1 81 ? -14.334 1.611 11.176 1.00 94.50 81 HIS A CA 1
ATOM 627 C C . HIS A 1 81 ? -14.970 0.221 11.304 1.00 94.50 81 HIS A C 1
ATOM 629 O O . HIS A 1 81 ? -15.121 -0.491 10.308 1.00 94.50 81 HIS A O 1
ATOM 635 N N . VAL A 1 82 ? -15.375 -0.173 12.510 1.00 92.56 82 VAL A N 1
ATOM 636 C CA . VAL A 1 82 ? -16.129 -1.409 12.747 1.00 92.56 82 VAL A CA 1
ATOM 637 C C . VAL A 1 82 ? -17.520 -1.310 12.121 1.00 92.56 82 VAL A C 1
ATOM 639 O O . VAL A 1 82 ? -18.208 -0.299 12.254 1.00 92.56 82 VAL A O 1
ATOM 642 N N . LYS A 1 83 ? -17.995 -2.373 11.471 1.00 88.31 83 LYS A N 1
ATOM 643 C CA . LYS A 1 83 ? -19.332 -2.395 10.852 1.00 88.31 83 LYS A CA 1
ATOM 644 C C . LYS A 1 83 ? -20.457 -2.575 11.880 1.00 88.31 83 LYS A C 1
ATOM 646 O O . LYS A 1 83 ? -20.280 -3.168 12.938 1.00 88.31 83 LYS A O 1
ATOM 651 N N . GLY A 1 84 ? -21.658 -2.122 11.521 1.00 90.56 84 GLY A N 1
ATOM 652 C CA . GLY A 1 84 ? -22.872 -2.315 12.321 1.00 90.56 84 GLY A CA 1
ATOM 653 C C . GLY A 1 84 ? -23.150 -1.198 13.330 1.00 90.56 84 GLY A C 1
ATOM 654 O O . GLY A 1 84 ? -22.433 -0.199 13.397 1.00 90.56 84 GLY A O 1
ATOM 655 N N . LYS A 1 85 ? -24.249 -1.368 14.078 1.00 93.44 85 LYS A N 1
ATOM 656 C CA . LYS A 1 85 ? -24.812 -0.355 14.991 1.00 93.44 85 LYS A CA 1
ATOM 657 C C . LYS A 1 85 ? -24.354 -0.494 16.443 1.00 93.44 85 LYS A C 1
ATOM 659 O O . LYS A 1 85 ? -24.499 0.457 17.197 1.00 93.44 85 LYS A O 1
ATOM 664 N N . ILE A 1 86 ? -23.836 -1.655 16.836 1.00 93.88 86 ILE A N 1
ATOM 665 C CA . ILE A 1 86 ? -23.383 -1.916 18.210 1.00 93.88 86 ILE A CA 1
ATOM 666 C C . ILE A 1 86 ? -22.085 -1.158 18.479 1.00 93.88 86 ILE A C 1
ATOM 668 O O . ILE A 1 86 ? -21.220 -1.103 17.602 1.00 93.88 86 ILE A O 1
ATOM 672 N N . TYR A 1 87 ? -21.964 -0.591 19.679 1.00 94.38 87 TYR A N 1
ATOM 673 C CA . TYR A 1 87 ? -20.727 0.015 20.150 1.00 94.38 87 TYR A CA 1
ATOM 674 C C . TYR A 1 87 ? -19.805 -1.043 20.765 1.00 94.38 87 TYR A C 1
ATOM 676 O O . TYR A 1 87 ? -20.248 -1.894 21.546 1.00 94.38 87 TYR A O 1
ATOM 684 N N . TYR A 1 88 ? -18.526 -0.979 20.415 1.00 94.12 88 TYR A N 1
ATOM 685 C CA . TYR A 1 88 ? -17.478 -1.861 20.916 1.00 94.12 88 TYR A CA 1
ATOM 686 C C . TYR A 1 88 ? -16.552 -1.089 21.839 1.00 94.12 88 TYR A C 1
ATOM 688 O O . TYR A 1 88 ? -16.223 0.059 21.561 1.00 94.12 88 TYR A O 1
ATOM 696 N N . LYS A 1 89 ? -16.102 -1.729 22.910 1.00 93.56 89 LYS A N 1
ATOM 697 C CA . LYS A 1 89 ? -15.092 -1.164 23.799 1.00 93.56 89 LYS A CA 1
ATOM 698 C C . LYS A 1 89 ? -13.821 -1.973 23.642 1.00 93.56 89 LYS A C 1
ATOM 700 O O . LYS A 1 89 ? -13.897 -3.202 23.609 1.00 93.56 89 LYS A O 1
ATOM 705 N N . ILE A 1 90 ? -12.680 -1.303 23.533 1.00 93.94 90 ILE A N 1
ATOM 706 C CA . ILE A 1 90 ? -11.396 -1.972 23.712 1.00 93.94 90 ILE A CA 1
ATOM 707 C C . ILE A 1 90 ? -11.353 -2.447 25.165 1.00 93.94 90 ILE A C 1
ATOM 709 O O . ILE A 1 90 ? -11.713 -1.702 26.076 1.00 93.94 90 ILE A O 1
ATOM 713 N N . THR A 1 91 ? -10.985 -3.699 25.390 1.00 91.81 91 THR A N 1
ATOM 714 C CA . THR A 1 91 ? -10.972 -4.316 26.724 1.00 91.81 91 THR A CA 1
ATOM 715 C C . THR A 1 91 ? -9.571 -4.649 27.188 1.00 91.81 91 THR A C 1
ATOM 717 O O . THR A 1 91 ? -9.330 -4.720 28.392 1.00 91.81 91 THR A O 1
ATOM 720 N N . LYS A 1 92 ? -8.640 -4.822 26.249 1.00 91.19 92 LYS A N 1
ATOM 721 C CA . LYS A 1 92 ? -7.267 -5.211 26.537 1.00 91.19 92 LYS A CA 1
ATOM 722 C C . LYS A 1 92 ? -6.336 -4.765 25.417 1.00 91.19 92 LYS A C 1
ATOM 724 O O . LYS A 1 92 ? -6.710 -4.794 24.247 1.00 91.19 92 LYS A O 1
ATOM 729 N N . VAL A 1 93 ? -5.116 -4.395 25.791 1.00 92.00 93 VAL A N 1
ATOM 730 C CA . VAL A 1 93 ? -3.980 -4.291 24.871 1.00 92.00 93 VAL A CA 1
ATOM 731 C C . VAL A 1 93 ? -3.161 -5.565 25.049 1.00 92.00 93 VAL A C 1
ATOM 733 O O . VAL A 1 93 ? -2.700 -5.844 26.155 1.00 92.00 93 VAL A O 1
ATOM 736 N N . ILE A 1 94 ? -3.053 -6.373 23.996 1.00 88.56 94 ILE A N 1
ATOM 737 C CA . ILE A 1 94 ? -2.286 -7.626 24.004 1.00 88.56 94 ILE A CA 1
ATOM 738 C C . ILE A 1 94 ? -0.798 -7.309 23.886 1.00 88.56 94 ILE A C 1
ATOM 740 O O . ILE A 1 94 ? 0.008 -7.807 24.671 1.00 88.56 94 ILE A O 1
ATOM 744 N N . LYS A 1 95 ? -0.453 -6.456 22.918 1.00 88.25 95 LYS A N 1
ATOM 745 C CA . LYS A 1 95 ? 0.915 -6.039 22.624 1.00 88.25 95 LYS A CA 1
ATOM 746 C C . LYS A 1 95 ? 0.919 -4.586 22.172 1.00 88.25 95 LYS A C 1
ATOM 748 O O . LYS A 1 95 ? -0.003 -4.149 21.488 1.00 88.25 95 LYS A O 1
ATOM 753 N N . ALA A 1 96 ? 1.949 -3.843 22.548 1.00 90.69 96 ALA A N 1
ATOM 754 C CA . ALA A 1 96 ? 2.140 -2.469 22.119 1.00 90.69 96 ALA A CA 1
ATOM 755 C C . ALA A 1 96 ? 3.626 -2.232 21.884 1.00 90.69 96 ALA A C 1
ATOM 757 O O . ALA A 1 96 ? 4.421 -2.358 22.809 1.00 90.69 96 ALA A O 1
ATOM 758 N N . GLU A 1 97 ? 3.986 -1.893 20.655 1.00 90.44 97 GLU A N 1
ATOM 759 C CA . GLU A 1 97 ? 5.362 -1.623 20.258 1.00 90.44 97 GLU A CA 1
ATOM 760 C C . GLU A 1 97 ? 5.501 -0.185 19.775 1.00 90.44 97 GLU A C 1
ATOM 762 O O . GLU A 1 97 ? 4.616 0.358 19.106 1.00 90.44 97 GLU A O 1
ATOM 767 N N . LYS A 1 98 ? 6.648 0.408 20.083 1.00 89.94 98 LYS A N 1
ATOM 768 C CA . LYS A 1 98 ? 7.144 1.636 19.484 1.00 89.94 98 LYS A CA 1
ATOM 769 C C . LYS A 1 98 ? 8.223 1.283 18.464 1.00 89.94 98 LYS A C 1
ATOM 771 O O . LYS A 1 98 ? 9.218 0.637 18.793 1.00 89.94 98 LYS A O 1
ATOM 776 N N . CYS A 1 99 ? 8.029 1.737 17.231 1.00 87.94 99 CYS A N 1
ATOM 777 C CA . CYS A 1 99 ? 8.971 1.551 16.135 1.00 87.94 99 CYS A CA 1
ATOM 778 C C . CYS A 1 99 ? 9.958 2.722 16.145 1.00 87.94 99 CYS A C 1
ATOM 780 O O . CYS A 1 99 ? 9.713 3.732 15.485 1.00 87.94 99 CYS A O 1
ATOM 782 N N . ASN A 1 100 ? 11.032 2.647 16.942 1.00 71.62 100 ASN A N 1
ATOM 783 C CA . ASN A 1 100 ? 11.974 3.760 17.053 1.00 71.62 100 ASN A CA 1
ATOM 784 C C . ASN A 1 100 ? 12.789 3.903 15.770 1.00 71.62 100 ASN A C 1
ATOM 786 O O . ASN A 1 100 ? 13.763 3.177 15.554 1.00 71.62 100 ASN A O 1
ATOM 790 N N . ALA A 1 101 ? 12.440 4.913 14.978 1.00 67.06 101 ALA A N 1
ATOM 791 C CA . ALA A 1 101 ? 13.345 5.512 14.014 1.00 67.06 101 ALA A CA 1
ATOM 792 C C . ALA A 1 101 ? 13.632 6.967 14.433 1.00 67.06 101 ALA A C 1
ATOM 794 O O . ALA A 1 101 ? 12.809 7.584 15.110 1.00 67.06 101 ALA A O 1
ATOM 795 N N . PRO A 1 102 ? 14.774 7.549 14.035 1.00 56.72 102 PRO A N 1
ATOM 796 C CA . PRO A 1 102 ? 15.187 8.905 14.429 1.00 56.72 102 PRO A CA 1
ATOM 797 C C . PRO A 1 102 ? 14.153 9.994 14.115 1.00 56.72 102 PRO A C 1
ATOM 799 O O . PRO A 1 102 ? 14.149 11.034 14.766 1.00 56.72 102 PRO A O 1
ATOM 802 N N . GLU A 1 103 ? 13.289 9.735 13.130 1.00 58.31 103 GLU A N 1
ATOM 803 C CA . GLU A 1 103 ? 12.260 10.650 12.623 1.00 58.31 103 GLU A CA 1
ATOM 804 C C . GLU A 1 103 ? 10.840 10.040 12.674 1.00 58.31 103 GLU A C 1
ATOM 806 O O . GLU A 1 103 ? 9.858 10.693 12.312 1.00 58.31 103 GLU A O 1
ATOM 811 N N . SER A 1 104 ? 10.692 8.804 13.176 1.00 65.31 104 SER A N 1
ATOM 812 C CA . SER A 1 104 ? 9.415 8.081 13.200 1.00 65.31 104 SER A CA 1
ATOM 813 C C . SER A 1 104 ? 8.947 7.777 14.619 1.00 65.31 104 SER A C 1
ATOM 815 O O . SER A 1 104 ? 9.631 7.117 15.394 1.00 65.31 104 SER A O 1
ATOM 817 N N . ASN A 1 105 ? 7.731 8.229 14.938 1.00 79.88 105 ASN A N 1
ATOM 818 C CA . ASN A 1 105 ? 7.028 7.963 16.199 1.00 79.88 105 ASN A CA 1
ATOM 819 C C . ASN A 1 105 ? 5.868 6.981 15.989 1.00 79.88 105 ASN A C 1
ATOM 821 O O . ASN A 1 105 ? 4.781 7.159 16.548 1.00 79.88 105 ASN A O 1
ATOM 825 N N . ILE A 1 106 ? 6.060 5.993 15.116 1.00 90.12 106 ILE A N 1
ATOM 826 C CA . ILE A 1 106 ? 5.019 5.018 14.794 1.00 90.12 106 ILE A CA 1
ATOM 827 C C . ILE A 1 106 ? 4.932 3.969 15.896 1.00 90.12 106 ILE A C 1
ATOM 829 O O . ILE A 1 106 ? 5.938 3.487 16.410 1.00 90.12 106 ILE A O 1
ATOM 833 N N . HIS A 1 107 ? 3.701 3.634 16.252 1.00 92.56 107 HIS A N 1
ATOM 834 C CA . HIS A 1 107 ? 3.356 2.632 17.239 1.00 92.56 107 HIS A CA 1
ATOM 835 C C . HIS A 1 107 ? 2.421 1.610 16.610 1.00 92.56 107 HIS A C 1
ATOM 837 O O . HIS A 1 107 ? 1.588 1.948 15.761 1.00 92.56 107 HIS A O 1
ATOM 843 N N . VAL A 1 108 ? 2.554 0.366 17.053 1.00 92.69 108 VAL A N 1
ATOM 844 C CA . VAL A 1 108 ? 1.711 -0.747 16.630 1.00 92.69 108 VAL A CA 1
ATOM 845 C C . VAL A 1 108 ? 1.115 -1.395 17.869 1.00 92.69 108 VAL A C 1
ATOM 847 O O . VAL A 1 108 ? 1.848 -1.844 18.748 1.00 92.69 108 VAL A O 1
ATOM 850 N N . LEU A 1 109 ? -0.213 -1.423 17.953 1.00 92.94 109 LEU A N 1
ATOM 851 C CA . LEU A 1 109 ? -0.942 -1.983 19.086 1.00 92.94 109 LEU A CA 1
ATOM 852 C C . LEU A 1 109 ? -1.853 -3.115 18.616 1.00 92.94 109 LEU A C 1
ATOM 854 O O . LEU A 1 109 ? -2.716 -2.916 17.761 1.00 92.94 109 LEU A O 1
ATOM 858 N N . GLU A 1 110 ? -1.698 -4.281 19.228 1.00 91.88 110 GLU A N 1
ATOM 859 C CA . GLU A 1 110 ? -2.663 -5.372 19.163 1.00 91.88 110 GLU A CA 1
ATOM 860 C C . GLU A 1 110 ? -3.650 -5.224 20.322 1.00 91.88 110 GLU A C 1
ATOM 862 O O . GLU A 1 110 ? -3.254 -5.157 21.490 1.00 91.88 110 GLU A O 1
ATOM 867 N N . ILE A 1 111 ? -4.937 -5.137 20.004 1.00 92.94 111 ILE A N 1
ATOM 868 C CA . ILE A 1 111 ? -5.998 -4.807 20.954 1.00 92.94 111 ILE A CA 1
ATOM 869 C C . ILE A 1 111 ? -7.185 -5.757 20.811 1.00 92.94 111 ILE A C 1
ATOM 871 O O . ILE A 1 111 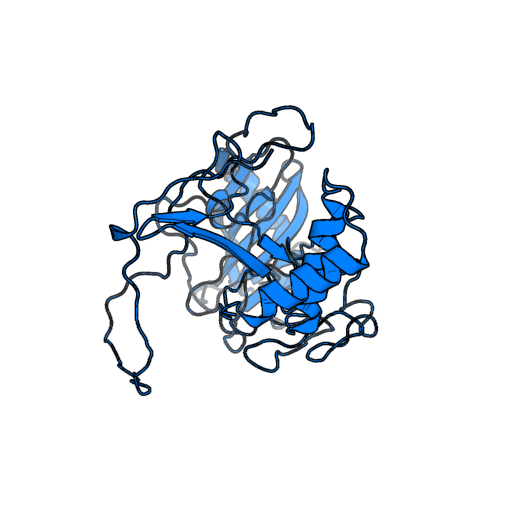? -7.564 -6.139 19.707 1.00 92.94 111 ILE A O 1
ATOM 875 N N . GLU A 1 112 ? -7.817 -6.080 21.933 1.00 92.94 112 GLU A N 1
ATOM 876 C CA . GLU A 1 112 ? -9.061 -6.849 21.984 1.00 92.94 112 GLU A CA 1
ATOM 877 C C . GLU A 1 112 ? -10.242 -5.894 22.135 1.00 92.94 112 GLU A C 1
ATOM 879 O O . GLU A 1 112 ? -10.221 -5.005 22.993 1.00 92.94 112 GLU A O 1
ATOM 884 N N . ILE A 1 113 ? -11.296 -6.096 21.344 1.00 93.38 113 ILE A N 1
ATOM 885 C CA . ILE A 1 113 ? -12.551 -5.351 21.470 1.00 93.38 113 ILE A CA 1
ATOM 886 C C . ILE A 1 113 ? -13.723 -6.285 21.761 1.00 93.38 113 ILE A C 1
ATOM 888 O O . ILE A 1 113 ? -13.805 -7.401 21.246 1.00 93.38 113 ILE A O 1
ATOM 892 N N . GLN A 1 114 ? -14.678 -5.803 22.556 1.00 92.75 114 GLN A N 1
ATOM 893 C CA . GLN A 1 114 ? -15.881 -6.554 22.914 1.00 92.75 114 GLN A CA 1
ATOM 894 C C . GLN A 1 114 ? -17.151 -5.719 22.750 1.00 92.75 114 GLN A C 1
ATOM 896 O O . GLN A 1 114 ? -17.152 -4.492 22.884 1.00 92.75 114 GLN A O 1
ATOM 901 N N . LYS A 1 115 ? -18.263 -6.407 22.459 1.00 93.44 115 LYS A N 1
ATOM 902 C CA . LYS A 1 115 ? -19.590 -5.782 22.346 1.00 93.44 115 LYS A CA 1
ATOM 903 C C . LYS A 1 115 ? -20.007 -5.174 23.678 1.00 93.44 115 LYS A C 1
ATOM 905 O O . LYS A 1 115 ? -19.835 -5.789 24.730 1.00 93.44 115 LYS A O 1
ATOM 910 N N . THR A 1 116 ? -20.666 -4.023 23.613 1.00 94.56 116 THR A N 1
ATOM 911 C CA . THR A 1 116 ? -21.222 -3.361 24.796 1.00 94.56 116 THR A CA 1
ATOM 912 C C . THR A 1 116 ? -22.748 -3.397 24.834 1.00 94.56 116 THR A C 1
ATOM 914 O O . THR A 1 116 ? -23.420 -3.888 23.919 1.00 94.56 116 THR A O 1
ATOM 917 N N . THR A 1 117 ? -23.322 -2.903 25.926 1.00 94.62 117 THR A N 1
ATOM 918 C CA . THR A 1 117 ? -24.757 -2.648 26.076 1.00 94.62 117 THR A CA 1
ATOM 919 C C . THR A 1 117 ? -25.263 -1.519 25.175 1.00 94.62 117 THR A C 1
ATOM 921 O O . THR A 1 117 ? -26.451 -1.516 24.868 1.00 94.62 117 THR A O 1
ATOM 924 N N . CYS A 1 118 ? -24.387 -0.627 24.704 1.00 94.75 118 CYS A N 1
ATOM 925 C CA . CYS A 1 118 ? -24.740 0.540 23.898 1.00 94.75 118 CYS A CA 1
ATOM 926 C C . CYS A 1 118 ? -24.786 0.259 22.387 1.00 94.75 118 CYS A C 1
ATOM 928 O O . CYS A 1 118 ? -24.057 -0.577 21.840 1.00 94.75 118 CYS A O 1
ATOM 930 N N . GLU A 1 119 ? -25.586 1.055 21.685 1.00 94.56 119 GLU A N 1
ATOM 931 C CA . GLU A 1 119 ? -25.448 1.311 20.256 1.00 94.56 119 GLU A CA 1
ATOM 932 C C . GLU A 1 119 ? -24.575 2.550 20.014 1.00 94.56 119 GLU A C 1
ATOM 934 O O . GLU A 1 119 ? -24.476 3.449 20.843 1.00 94.56 119 GLU A O 1
ATOM 939 N N . LYS A 1 120 ? -23.960 2.649 18.833 1.00 92.69 120 LYS A N 1
ATOM 940 C CA . LYS A 1 120 ? -23.110 3.791 18.456 1.00 92.69 120 LYS A CA 1
ATOM 941 C C . LYS A 1 120 ? -23.850 5.127 18.495 1.00 92.69 120 LYS A C 1
ATOM 943 O O . LYS A 1 120 ? -23.234 6.146 18.752 1.00 92.69 120 LYS A O 1
ATOM 948 N N . LYS A 1 121 ? -25.164 5.121 18.246 1.00 91.94 121 LYS A N 1
ATOM 949 C CA . LYS A 1 121 ? -26.015 6.321 18.311 1.00 91.94 121 LYS A CA 1
ATOM 950 C C . LYS A 1 121 ? -26.164 6.868 19.737 1.00 91.94 121 LYS A C 1
ATOM 952 O O . LYS A 1 121 ? -26.551 8.020 19.899 1.00 91.94 121 LYS A O 1
ATOM 957 N N . ASP A 1 122 ? -25.896 6.034 20.744 1.00 91.56 122 ASP A N 1
ATOM 958 C CA . ASP A 1 122 ? -26.031 6.396 22.153 1.00 91.56 122 ASP A CA 1
ATOM 959 C C . ASP A 1 122 ? -24.816 7.196 22.646 1.00 91.56 122 ASP A C 1
ATOM 961 O O . ASP A 1 122 ? -24.846 7.708 23.764 1.00 91.56 122 ASP A O 1
ATOM 965 N N . LEU A 1 123 ? -23.757 7.310 21.834 1.00 89.50 123 LEU A N 1
ATOM 966 C CA . LEU A 1 123 ? -22.538 8.056 22.130 1.00 89.50 123 LEU A CA 1
ATOM 967 C C . LEU A 1 123 ? -22.311 9.146 21.085 1.00 89.50 123 LEU A C 1
ATOM 969 O O . LEU A 1 123 ? -22.300 8.885 19.881 1.00 89.50 123 LEU A O 1
ATOM 973 N N . LYS A 1 124 ? -22.101 10.376 21.550 1.00 84.06 124 LYS A N 1
ATOM 974 C CA . LYS A 1 124 ? -21.640 11.476 20.699 1.00 84.06 124 LYS A CA 1
ATOM 975 C C . LYS A 1 124 ? -20.125 11.408 20.512 1.00 84.06 124 LYS A C 1
ATOM 977 O O . LYS A 1 124 ? -19.403 10.815 21.311 1.00 84.06 124 LYS A O 1
ATOM 982 N N . GLU A 1 125 ? -19.634 12.038 19.451 1.00 78.25 125 GLU A N 1
ATOM 983 C CA . GLU A 1 125 ? -18.196 12.167 19.219 1.00 78.25 125 GLU A CA 1
ATOM 984 C C . GLU A 1 125 ? -17.530 12.906 20.393 1.00 78.25 125 GLU A C 1
ATOM 986 O O . GLU A 1 125 ? -17.982 13.977 20.797 1.00 78.25 125 GLU A O 1
ATOM 991 N N . GLY A 1 126 ? -16.496 12.296 20.979 1.00 73.12 126 GLY A N 1
ATOM 992 C CA . GLY A 1 126 ? -15.798 12.818 22.160 1.00 73.12 126 GLY A CA 1
ATOM 993 C C . GLY A 1 126 ? -16.491 12.565 23.508 1.00 73.12 126 GLY A C 1
ATOM 994 O O . GLY A 1 126 ? -15.938 12.936 24.540 1.00 73.12 126 GLY A O 1
ATOM 995 N N . GLU A 1 127 ? -17.669 11.932 23.536 1.00 83.44 127 GLU A N 1
ATOM 996 C CA . GLU A 1 127 ? -18.343 11.549 24.784 1.00 83.44 127 GLU A CA 1
ATOM 997 C C . GLU A 1 127 ? -17.646 10.353 25.456 1.00 83.44 127 GLU A C 1
ATOM 999 O O . GLU A 1 127 ? -17.193 9.429 24.778 1.00 83.44 127 GLU A O 1
ATOM 1004 N N . SER A 1 128 ? -17.594 10.349 26.795 1.00 83.94 128 SER A N 1
ATOM 1005 C CA . SER A 1 128 ? -17.108 9.189 27.552 1.00 83.94 128 SER A CA 1
ATOM 1006 C C . SER A 1 128 ? -18.025 7.975 27.362 1.00 83.94 128 SER A C 1
ATOM 1008 O O . SER A 1 128 ? -19.254 8.080 27.388 1.00 83.94 128 SER A O 1
ATOM 1010 N N . ASP A 1 129 ? -17.418 6.798 27.236 1.00 86.19 129 ASP A N 1
ATOM 1011 C CA . ASP A 1 129 ? -18.091 5.513 27.056 1.00 86.19 129 ASP A CA 1
ATOM 1012 C C . ASP A 1 129 ? -18.286 4.733 28.372 1.00 86.19 129 ASP A C 1
ATOM 1014 O O . ASP A 1 129 ? -18.558 3.529 28.356 1.00 86.19 129 ASP A O 1
ATOM 1018 N N . ASP A 1 130 ? -18.152 5.394 29.526 1.00 89.00 130 ASP A N 1
ATOM 1019 C CA . ASP A 1 130 ? -18.242 4.757 30.851 1.00 89.00 130 ASP A CA 1
ATOM 1020 C C . ASP A 1 130 ? -19.606 4.099 31.112 1.00 89.00 130 ASP A C 1
ATOM 1022 O O . ASP A 1 130 ? -19.688 3.066 31.779 1.00 89.00 130 ASP A O 1
ATOM 1026 N N . LYS A 1 131 ? -20.678 4.647 30.524 1.00 91.50 131 LYS A N 1
ATOM 1027 C CA . LYS A 1 131 ? -22.039 4.081 30.585 1.00 91.50 131 LYS A CA 1
ATOM 1028 C C . LYS A 1 131 ? -22.208 2.788 29.774 1.00 91.50 131 LYS A C 1
ATOM 1030 O O . LYS A 1 131 ? -23.216 2.096 29.911 1.00 91.50 131 LYS A O 1
ATOM 1035 N N . CYS A 1 132 ? -21.257 2.476 28.895 1.00 92.12 132 CYS A N 1
ATOM 1036 C CA . CYS A 1 132 ? -21.323 1.331 27.999 1.00 92.12 132 CYS A CA 1
ATOM 1037 C C . CYS A 1 132 ? -20.590 0.142 28.612 1.00 92.12 132 CYS A C 1
ATOM 1039 O O . CYS A 1 132 ? -19.361 0.060 28.612 1.00 92.12 132 CYS A O 1
ATOM 1041 N N . HIS A 1 133 ? -21.368 -0.805 29.132 1.00 93.25 133 HIS A N 1
ATOM 1042 C CA . HIS A 1 133 ? -20.844 -1.986 29.806 1.00 93.25 133 HIS A CA 1
ATOM 1043 C C . HIS A 1 133 ? -20.576 -3.106 28.807 1.00 93.25 133 HIS A C 1
ATOM 1045 O O . HIS A 1 133 ? -21.384 -3.368 27.915 1.00 93.25 133 HIS A O 1
ATOM 1051 N N . VAL A 1 134 ? -19.440 -3.780 28.962 1.00 92.94 134 VAL A N 1
ATOM 1052 C CA . VAL A 1 134 ? -19.073 -4.934 28.138 1.00 92.94 134 VAL A CA 1
ATOM 1053 C C . VAL A 1 134 ? -20.031 -6.093 28.420 1.00 92.94 134 VAL A C 1
ATOM 1055 O O . VAL A 1 134 ? -20.349 -6.381 29.573 1.00 92.94 134 VAL A O 1
ATOM 1058 N N . ARG A 1 135 ? -20.501 -6.769 27.368 1.00 89.38 135 ARG A N 1
ATOM 1059 C CA . ARG A 1 135 ? -21.334 -7.970 27.504 1.00 89.38 135 ARG A CA 1
ATOM 1060 C C . ARG A 1 135 ? -20.445 -9.181 27.787 1.00 89.38 135 ARG A C 1
ATOM 1062 O O . ARG A 1 135 ? -19.550 -9.486 27.004 1.00 89.38 135 ARG A O 1
ATOM 1069 N N . THR A 1 136 ? -20.707 -9.884 28.884 1.00 80.62 136 THR A N 1
ATOM 1070 C CA . THR A 1 136 ? -19.986 -11.108 29.260 1.00 80.62 136 THR A CA 1
ATOM 1071 C C . THR A 1 136 ? -20.414 -12.302 28.397 1.00 80.62 136 THR A C 1
ATOM 1073 O O . THR A 1 136 ? -21.555 -12.379 27.946 1.00 80.62 136 THR A O 1
ATOM 1076 N N . GLY A 1 137 ? -19.489 -13.236 28.141 1.00 75.06 137 GLY A N 1
ATOM 1077 C CA . GLY A 1 137 ? -19.758 -14.458 27.363 1.00 75.06 137 GLY A CA 1
ATOM 1078 C C . GLY A 1 137 ? -19.897 -14.255 25.848 1.00 75.06 137 GLY A C 1
ATOM 1079 O O . GLY A 1 137 ? -20.403 -15.134 25.156 1.00 75.06 137 GLY A O 1
ATOM 1080 N N . VAL A 1 138 ? -19.474 -13.100 25.330 1.00 78.06 138 VAL A N 1
ATOM 1081 C CA . VAL A 1 138 ? -19.509 -12.766 23.901 1.00 78.06 138 VAL A CA 1
ATOM 1082 C C . VAL A 1 138 ? -18.117 -12.903 23.284 1.00 78.06 138 VAL A C 1
ATOM 1084 O O . VAL A 1 138 ? -17.111 -12.663 23.949 1.00 78.06 138 VAL A O 1
ATOM 1087 N N . GLU A 1 139 ? -18.082 -13.263 22.000 1.00 81.44 139 GLU A N 1
ATOM 1088 C CA . GLU A 1 139 ? -16.872 -13.352 21.180 1.00 81.44 139 GLU A CA 1
ATOM 1089 C C . GLU A 1 139 ? -16.046 -12.052 21.216 1.00 81.44 139 GLU A C 1
ATOM 1091 O O . GLU A 1 139 ? -16.581 -10.949 21.050 1.00 81.44 139 GLU A O 1
ATOM 1096 N N . VAL A 1 140 ? -14.745 -12.215 21.467 1.00 88.38 140 VAL A N 1
ATOM 1097 C CA . VAL A 1 140 ? -13.728 -11.161 21.408 1.00 88.38 140 VAL A CA 1
ATOM 1098 C C . VAL A 1 140 ? -13.296 -10.987 19.959 1.00 88.38 140 VAL A C 1
ATOM 1100 O O . VAL A 1 140 ? -13.221 -11.959 19.208 1.00 88.38 140 VAL A O 1
ATOM 1103 N N . VAL A 1 141 ? -13.020 -9.749 19.572 1.00 90.62 141 VAL A N 1
ATOM 1104 C CA . VAL A 1 141 ? -12.473 -9.435 18.256 1.00 90.62 141 VAL A CA 1
ATOM 1105 C C . VAL A 1 141 ? -11.085 -8.842 18.431 1.00 90.62 141 VAL A C 1
ATOM 1107 O O . VAL A 1 141 ? -10.934 -7.815 19.092 1.00 90.62 141 VAL A O 1
ATOM 1110 N N . ASP A 1 142 ? -10.098 -9.472 17.804 1.00 90.38 142 ASP A N 1
ATOM 1111 C CA . ASP A 1 142 ? -8.726 -8.978 17.790 1.00 90.38 142 ASP A CA 1
ATOM 1112 C C . ASP A 1 142 ? -8.559 -7.957 16.667 1.00 90.38 142 ASP A C 1
ATOM 1114 O O . ASP A 1 142 ? -8.964 -8.174 15.512 1.00 90.38 142 ASP A O 1
ATOM 1118 N N . CYS A 1 143 ? -7.937 -6.838 17.011 1.00 93.38 143 CYS A N 1
ATOM 1119 C CA . CYS A 1 143 ? -7.617 -5.766 16.094 1.00 93.38 143 CYS A CA 1
ATOM 1120 C C . CYS A 1 143 ? -6.141 -5.386 16.186 1.00 93.38 143 CYS A C 1
ATOM 1122 O O . CYS A 1 143 ? -5.529 -5.435 17.248 1.00 93.38 143 CYS A O 1
ATOM 1124 N N . LEU A 1 144 ? -5.604 -4.914 15.069 1.00 93.75 144 LEU A N 1
ATOM 1125 C CA . LEU A 1 144 ? -4.288 -4.308 14.978 1.00 93.75 144 LEU A CA 1
ATOM 1126 C C . LEU A 1 144 ? -4.455 -2.848 14.569 1.00 93.75 144 LEU A C 1
ATOM 1128 O O . LEU A 1 144 ? -5.082 -2.556 13.546 1.00 93.75 144 LEU A O 1
ATOM 1132 N N . TRP A 1 145 ? -3.893 -1.948 15.366 1.00 95.62 145 TRP A N 1
ATOM 1133 C CA . TRP A 1 145 ? -3.867 -0.514 15.116 1.00 95.62 145 TRP A CA 1
ATOM 1134 C C . TRP A 1 145 ? -2.437 -0.035 14.878 1.00 95.62 145 TRP A C 1
ATOM 1136 O O . TRP A 1 145 ? -1.514 -0.447 15.581 1.00 95.62 145 TRP A O 1
ATOM 1146 N N . THR A 1 146 ? -2.266 0.867 13.915 1.00 94.06 146 THR A N 1
ATOM 1147 C CA . THR A 1 146 ? -0.993 1.541 13.633 1.00 94.06 146 THR A CA 1
ATOM 1148 C C . THR A 1 146 ? -1.198 3.050 13.603 1.00 94.06 146 THR A C 1
ATOM 1150 O O . THR A 1 146 ? -2.138 3.537 12.965 1.00 94.06 146 THR A O 1
ATOM 1153 N N . GLY A 1 147 ? -0.309 3.813 14.230 1.00 93.81 147 GLY A N 1
ATOM 1154 C CA . GLY A 1 147 ? -0.396 5.272 14.203 1.00 93.81 147 GLY A CA 1
ATOM 1155 C C . GLY A 1 147 ? 0.748 5.977 14.914 1.00 93.81 147 GLY A C 1
ATOM 1156 O O . GLY A 1 147 ? 1.676 5.339 15.403 1.00 93.81 147 GLY A O 1
ATOM 1157 N N . ARG A 1 148 ? 0.690 7.310 14.960 1.00 92.25 148 ARG A N 1
ATOM 1158 C CA . ARG A 1 148 ? 1.700 8.150 15.610 1.00 92.25 148 ARG A CA 1
ATOM 1159 C C . ARG A 1 148 ? 1.211 8.656 16.955 1.00 92.25 148 ARG A C 1
ATOM 1161 O O . ARG A 1 148 ? 0.076 9.125 17.075 1.00 92.25 148 ARG A O 1
ATOM 1168 N N . LEU A 1 149 ? 2.103 8.617 17.940 1.00 91.00 149 LEU A N 1
ATOM 1169 C CA . LEU A 1 149 ? 1.870 9.187 19.263 1.00 91.00 149 LEU A CA 1
ATOM 1170 C C . LEU A 1 149 ? 2.815 10.364 19.521 1.00 91.00 149 LEU A C 1
ATOM 1172 O O . LEU A 1 149 ? 3.977 10.335 19.116 1.00 91.00 149 LEU A O 1
ATOM 1176 N N . ILE A 1 150 ? 2.320 11.381 20.228 1.00 89.19 150 ILE A N 1
ATOM 1177 C CA . ILE A 1 150 ? 3.135 12.434 20.849 1.00 89.19 150 ILE A CA 1
ATOM 1178 C C . ILE A 1 150 ? 2.994 12.252 22.361 1.00 89.19 150 ILE A C 1
ATOM 1180 O O . ILE A 1 150 ? 1.952 12.559 22.944 1.00 89.19 150 ILE A O 1
ATOM 1184 N N . GLY A 1 151 ? 4.016 11.668 22.991 1.00 87.25 151 GLY A N 1
ATOM 1185 C CA . GLY A 1 151 ? 3.866 11.098 24.332 1.00 87.25 151 GLY A CA 1
ATOM 1186 C C . GLY A 1 151 ? 2.841 9.962 24.302 1.00 87.25 151 GLY A C 1
ATOM 1187 O O . GLY A 1 151 ? 3.020 8.993 23.573 1.00 87.25 151 GLY A O 1
ATOM 1188 N N . THR A 1 152 ? 1.742 10.106 25.044 1.00 89.25 152 THR A N 1
ATOM 1189 C CA . THR A 1 152 ? 0.611 9.157 25.052 1.00 89.25 152 THR A CA 1
ATOM 1190 C C . THR A 1 152 ? -0.606 9.647 24.265 1.00 89.25 152 THR A C 1
ATOM 1192 O O . THR A 1 152 ? -1.622 8.952 24.201 1.00 89.25 152 THR A O 1
ATOM 1195 N N . ALA A 1 153 ? -0.534 10.839 23.666 1.00 91.88 153 ALA A N 1
ATOM 1196 C CA . ALA A 1 153 ? -1.612 11.388 22.854 1.00 91.88 153 ALA A CA 1
ATOM 1197 C C . ALA A 1 153 ? -1.570 10.801 21.438 1.00 91.88 153 ALA A C 1
ATOM 1199 O O . ALA A 1 153 ? -0.517 10.802 20.795 1.00 91.88 153 ALA A O 1
ATOM 1200 N N . VAL A 1 154 ? -2.716 10.334 20.937 1.00 93.00 154 VAL A N 1
ATOM 1201 C CA . VAL A 1 154 ? -2.850 9.853 19.556 1.00 93.00 154 VAL A CA 1
ATOM 1202 C C . VAL A 1 154 ? -2.840 11.053 18.614 1.00 93.00 154 VAL A C 1
ATOM 1204 O O . VAL A 1 154 ? -3.839 11.755 18.483 1.00 93.00 154 VAL A O 1
ATOM 1207 N N . ALA A 1 155 ? -1.700 11.291 17.967 1.00 92.56 155 ALA A N 1
ATOM 1208 C CA . ALA A 1 155 ? -1.535 12.386 17.016 1.00 92.56 155 ALA A CA 1
ATOM 1209 C C . ALA A 1 155 ? -2.111 12.030 15.641 1.00 92.56 155 ALA A C 1
ATOM 1211 O O . ALA A 1 155 ? -2.710 12.869 14.976 1.00 92.56 155 ALA A O 1
ATOM 1212 N N . GLU A 1 156 ? -1.953 10.772 15.228 1.00 92.50 156 GLU A N 1
ATOM 1213 C CA . GLU A 1 156 ? -2.426 10.285 13.936 1.00 92.50 156 GLU A CA 1
ATOM 1214 C C . GLU A 1 156 ? -2.797 8.805 14.042 1.00 92.50 156 GLU A C 1
ATOM 1216 O O . GLU A 1 156 ? -2.004 7.992 14.513 1.00 92.50 156 GLU A O 1
ATOM 1221 N N . SER A 1 157 ? -3.986 8.431 13.570 1.00 94.00 157 SER A N 1
ATOM 1222 C CA . SER A 1 157 ? -4.331 7.024 13.347 1.00 94.00 157 SER A CA 1
ATOM 1223 C C . SER A 1 157 ? -4.170 6.695 11.873 1.00 94.00 157 SER A C 1
ATOM 1225 O O . SER A 1 157 ? -4.906 7.228 11.044 1.00 94.00 157 SER A O 1
ATOM 1227 N N . GLN A 1 158 ? -3.228 5.811 11.561 1.00 93.12 158 GLN A N 1
ATOM 1228 C CA . GLN A 1 158 ? -2.884 5.469 10.185 1.00 93.12 158 GLN A CA 1
ATOM 1229 C C . GLN A 1 158 ? -3.648 4.236 9.709 1.00 93.12 158 GLN A C 1
ATOM 1231 O O . GLN A 1 158 ? -4.160 4.232 8.596 1.00 93.12 158 GLN A O 1
ATOM 1236 N N . GLY A 1 159 ? -3.741 3.194 10.539 1.00 94.69 159 GLY A N 1
ATOM 1237 C CA . GLY A 1 159 ? -4.266 1.899 10.117 1.00 94.69 159 GLY A CA 1
ATOM 1238 C C . GLY A 1 159 ? -5.062 1.170 11.188 1.00 94.69 159 GLY A C 1
ATOM 1239 O O . GLY A 1 159 ? -4.770 1.268 12.379 1.00 94.69 159 GLY A O 1
ATOM 1240 N N . LEU A 1 160 ? -6.060 0.408 10.743 1.00 96.19 160 LEU A N 1
ATOM 1241 C CA . LEU A 1 160 ? -6.828 -0.531 11.550 1.00 96.19 160 LEU A CA 1
ATOM 1242 C C . LEU A 1 160 ? -7.225 -1.758 10.733 1.00 96.19 160 LEU A C 1
ATOM 1244 O O . LEU A 1 160 ? -7.829 -1.651 9.663 1.00 96.19 160 LEU A O 1
ATOM 1248 N N . ILE A 1 161 ? -7.006 -2.937 11.297 1.00 94.19 161 ILE A N 1
ATOM 1249 C CA . ILE A 1 161 ? -7.663 -4.163 10.850 1.00 94.19 161 ILE A CA 1
ATOM 1250 C C . ILE A 1 161 ? -8.251 -4.883 12.055 1.00 94.19 161 ILE A C 1
ATOM 1252 O O . ILE A 1 161 ? -7.638 -4.914 13.111 1.00 94.19 161 ILE A O 1
ATOM 1256 N N . CYS A 1 162 ? -9.440 -5.455 11.893 1.00 92.94 162 CYS A N 1
ATOM 1257 C CA . CYS A 1 162 ? -10.051 -6.345 12.874 1.00 92.94 162 CYS A CA 1
ATOM 1258 C C . CYS A 1 162 ? -10.508 -7.614 12.154 1.00 92.94 162 CYS A C 1
ATOM 1260 O O . CYS A 1 162 ? -11.223 -7.531 11.141 1.00 92.94 162 CYS A O 1
ATOM 1262 N N . ASN A 1 163 ? -10.095 -8.774 12.658 1.00 83.56 163 ASN A N 1
ATOM 1263 C CA . ASN A 1 163 ? -10.431 -10.065 12.060 1.00 83.56 163 ASN A CA 1
ATOM 1264 C C . ASN A 1 163 ? -11.813 -10.559 12.505 1.00 83.56 163 ASN A C 1
ATOM 1266 O O . ASN A 1 163 ? -12.369 -10.094 13.494 1.00 83.56 163 ASN A O 1
ATOM 1270 N N . ASP A 1 164 ? -12.400 -11.469 11.727 1.00 74.62 164 ASP A N 1
ATOM 1271 C CA . ASP A 1 164 ? -13.632 -12.163 12.114 1.00 74.62 164 ASP A CA 1
ATOM 1272 C C . ASP A 1 164 ? -13.231 -13.415 12.915 1.00 74.62 164 ASP A C 1
ATOM 1274 O O . ASP A 1 164 ? -12.776 -14.406 12.336 1.00 74.62 164 ASP A O 1
ATOM 1278 N N . GLY A 1 165 ? -13.300 -13.320 14.245 1.00 67.56 165 GLY A N 1
ATOM 1279 C CA . GLY A 1 165 ? -12.851 -14.344 15.195 1.00 67.56 165 GLY A CA 1
ATOM 1280 C C . GLY A 1 165 ? -11.421 -14.142 15.726 1.00 67.56 165 GLY A C 1
ATOM 1281 O O . GLY A 1 165 ? -10.700 -13.260 15.248 1.00 67.56 165 GLY A O 1
ATOM 1282 N N . PRO A 1 166 ? -11.003 -14.958 16.714 1.00 63.22 166 PRO A N 1
ATOM 1283 C CA . PRO A 1 166 ? -9.697 -14.836 17.345 1.00 63.22 166 PRO A CA 1
ATOM 1284 C C . PRO A 1 166 ? -8.594 -15.128 16.330 1.00 63.22 166 PRO A C 1
ATOM 1286 O O . PRO A 1 166 ? -8.522 -16.210 15.732 1.00 63.22 166 PRO A O 1
ATOM 1289 N N . TYR A 1 167 ? -7.734 -14.144 16.129 1.00 68.75 167 TYR A N 1
ATOM 1290 C CA . TYR A 1 167 ? -6.572 -14.238 15.268 1.00 68.75 167 TYR A CA 1
ATOM 1291 C C . TYR A 1 167 ? -5.427 -13.636 16.045 1.00 68.75 167 TYR A C 1
ATOM 1293 O O . TYR A 1 167 ? -5.316 -12.421 16.161 1.00 68.75 167 TYR A O 1
ATOM 1301 N N . ASN A 1 168 ? -4.570 -14.515 16.548 1.00 65.69 168 ASN A N 1
ATOM 1302 C CA . ASN A 1 168 ? -3.303 -14.072 17.074 1.00 65.69 168 ASN A CA 1
ATOM 1303 C C . ASN A 1 168 ? -2.494 -13.562 15.886 1.00 65.69 168 ASN A C 1
ATOM 1305 O O . ASN A 1 168 ? -2.059 -14.360 15.045 1.00 65.69 168 ASN A O 1
ATOM 1309 N N . PHE A 1 169 ? -2.354 -12.243 15.793 1.00 61.62 169 PHE A N 1
ATOM 1310 C CA . PHE A 1 169 ? -1.613 -11.633 14.701 1.00 61.62 169 PHE A CA 1
ATOM 1311 C C . PHE A 1 169 ? -0.146 -12.074 14.724 1.00 61.62 169 PHE A C 1
ATOM 1313 O O . PHE A 1 169 ? 0.525 -12.018 13.695 1.00 61.62 169 PHE A O 1
ATOM 1320 N N . PHE A 1 170 ? 0.339 -12.598 15.859 1.00 65.31 170 PHE A N 1
ATOM 1321 C CA . PHE A 1 170 ? 1.762 -12.808 16.070 1.00 65.31 170 PHE A CA 1
ATOM 1322 C C . PHE A 1 170 ? 2.104 -14.169 16.666 1.00 65.31 170 PHE A C 1
ATOM 1324 O O . PHE A 1 170 ? 1.510 -14.666 17.623 1.00 65.31 170 PHE A O 1
ATOM 1331 N N . LYS A 1 171 ? 3.139 -14.788 16.100 1.00 62.16 171 LYS A N 1
ATOM 1332 C CA . LYS A 1 171 ? 3.793 -15.955 16.697 1.00 62.16 171 LYS A CA 1
ATOM 1333 C C . LYS A 1 171 ? 4.808 -15.459 17.729 1.00 62.16 171 LYS A C 1
ATOM 1335 O O . LYS A 1 171 ? 5.385 -14.386 17.566 1.00 62.16 171 LYS A O 1
ATOM 1340 N N . GLN A 1 172 ? 5.019 -16.224 18.802 1.00 52.72 172 GLN A N 1
ATOM 1341 C CA . GLN A 1 172 ? 6.018 -15.884 19.822 1.00 52.72 172 GLN A CA 1
ATOM 1342 C C . GLN A 1 172 ? 7.381 -15.617 19.149 1.00 52.72 172 GLN A C 1
ATOM 1344 O O . GLN A 1 172 ? 7.869 -16.479 18.421 1.00 52.72 172 GLN A O 1
ATOM 1349 N N . ASN A 1 173 ? 7.962 -14.437 19.420 1.00 59.41 173 ASN A N 1
ATOM 1350 C CA . ASN A 1 173 ? 9.284 -13.929 18.994 1.00 59.41 173 ASN A CA 1
ATOM 1351 C C . ASN A 1 173 ? 9.378 -13.060 17.718 1.00 59.41 173 ASN A C 1
ATOM 1353 O O . ASN A 1 173 ? 10.493 -12.740 17.314 1.00 59.41 173 ASN A O 1
ATOM 1357 N N . GLU A 1 174 ? 8.272 -12.613 17.114 1.00 72.00 174 GLU A N 1
ATOM 1358 C CA . GLU A 1 174 ? 8.314 -11.605 16.032 1.00 72.00 174 GLU A CA 1
ATOM 1359 C C . GLU A 1 174 ? 7.949 -10.191 16.541 1.00 72.00 174 GLU A C 1
ATOM 1361 O O . GLU A 1 174 ? 7.025 -10.023 17.347 1.00 72.00 174 GLU A O 1
ATOM 1366 N N . PHE A 1 175 ? 8.684 -9.173 16.072 1.00 79.56 175 PHE A N 1
ATOM 1367 C CA . PHE A 1 175 ? 8.404 -7.751 16.318 1.00 79.56 175 PHE A CA 1
ATOM 1368 C C . PHE A 1 175 ? 7.502 -7.185 15.214 1.00 79.56 175 PHE A C 1
ATOM 1370 O O . PHE A 1 175 ? 7.808 -7.317 14.024 1.00 79.56 175 PHE A O 1
ATOM 1377 N N . LEU A 1 176 ? 6.404 -6.534 15.604 1.00 80.38 176 LEU A N 1
ATOM 1378 C CA . LEU A 1 176 ? 5.375 -6.011 14.698 1.00 80.38 176 LEU A CA 1
ATOM 1379 C C . LEU A 1 176 ? 5.944 -4.903 13.825 1.00 80.38 176 LEU A C 1
ATOM 1381 O O . LEU A 1 176 ? 5.676 -4.849 12.626 1.00 80.38 176 LEU A O 1
ATOM 1385 N N . CYS A 1 177 ? 6.758 -4.038 14.425 1.00 86.94 177 CYS A N 1
ATOM 1386 C CA . CYS A 1 177 ? 7.397 -2.929 13.734 1.00 86.94 177 CYS A CA 1
ATOM 1387 C C . CYS A 1 177 ? 8.184 -3.390 12.505 1.00 86.94 177 CYS A C 1
ATOM 1389 O O . CYS A 1 177 ? 7.982 -2.854 11.417 1.00 86.94 177 CYS A O 1
ATOM 1391 N N . HIS A 1 178 ? 9.011 -4.425 12.647 1.00 84.00 178 HIS A N 1
ATOM 1392 C CA . HIS A 1 178 ? 9.786 -4.955 11.529 1.00 84.00 178 HIS A CA 1
ATOM 1393 C C . HIS A 1 178 ? 8.905 -5.704 10.519 1.00 84.00 178 HIS A C 1
ATOM 1395 O O . HIS A 1 178 ? 9.018 -5.482 9.316 1.00 84.00 178 HIS A O 1
ATOM 1401 N N . LEU A 1 179 ? 8.001 -6.567 10.995 1.00 84.12 179 LEU A N 1
ATOM 1402 C CA . LEU A 1 179 ? 7.149 -7.395 10.133 1.00 84.12 179 LEU A CA 1
ATOM 1403 C C . LEU A 1 179 ? 6.240 -6.563 9.218 1.00 84.12 179 LEU A C 1
ATOM 1405 O O . LEU A 1 179 ? 6.002 -6.923 8.066 1.00 84.12 179 LEU A O 1
ATOM 1409 N N . LEU A 1 180 ? 5.720 -5.452 9.736 1.00 88.38 180 LEU A N 1
ATOM 1410 C CA . LEU A 1 180 ? 4.764 -4.606 9.031 1.00 88.38 180 LEU A CA 1
ATOM 1411 C C . LEU A 1 180 ? 5.438 -3.524 8.185 1.00 88.38 180 LEU A C 1
ATOM 1413 O O . LEU A 1 180 ? 4.739 -2.801 7.473 1.00 88.38 180 LEU A O 1
ATOM 1417 N N . LYS A 1 181 ? 6.763 -3.372 8.262 1.00 88.12 181 LYS A N 1
ATOM 1418 C CA . LYS A 1 181 ? 7.490 -2.313 7.560 1.00 88.12 181 LYS A CA 1
ATOM 1419 C C . LYS A 1 181 ? 7.309 -2.424 6.051 1.00 88.12 181 LYS A C 1
ATOM 1421 O O . LYS A 1 181 ? 7.485 -3.485 5.450 1.00 88.12 181 LYS A O 1
ATOM 1426 N N . TYR A 1 182 ? 6.926 -1.313 5.426 1.00 87.94 182 TYR A N 1
ATOM 1427 C CA . TYR A 1 182 ? 6.828 -1.253 3.979 1.00 87.94 182 TYR A CA 1
ATOM 1428 C C . TYR A 1 182 ? 8.160 -0.822 3.368 1.00 87.94 182 TYR A C 1
ATOM 1430 O O . TYR A 1 182 ? 8.460 0.368 3.300 1.00 87.94 182 TYR A O 1
ATOM 1438 N N . ASP A 1 183 ? 8.906 -1.806 2.866 1.00 84.62 183 ASP A N 1
ATOM 1439 C CA . ASP A 1 183 ? 10.185 -1.596 2.178 1.00 84.62 183 ASP A CA 1
ATOM 1440 C C . ASP A 1 183 ? 11.186 -0.835 3.076 1.00 84.62 183 ASP A C 1
ATOM 1442 O O . ASP A 1 183 ? 11.335 -1.151 4.256 1.00 84.62 183 ASP A O 1
ATOM 1446 N N . ASP A 1 184 ? 11.856 0.179 2.546 1.00 81.88 184 ASP A N 1
ATOM 1447 C CA . ASP A 1 184 ? 12.755 1.089 3.260 1.00 81.88 184 ASP A CA 1
ATOM 1448 C C . ASP A 1 184 ? 12.032 2.293 3.897 1.00 81.88 184 ASP A C 1
ATOM 1450 O O . ASP A 1 184 ? 12.682 3.178 4.446 1.00 81.88 184 ASP A O 1
ATOM 1454 N N . THR A 1 185 ? 10.697 2.338 3.854 1.00 84.19 185 THR A N 1
ATOM 1455 C CA . THR A 1 185 ? 9.918 3.476 4.363 1.00 84.19 185 THR A CA 1
ATOM 1456 C C . THR A 1 185 ? 9.573 3.332 5.842 1.00 84.19 185 THR A C 1
ATOM 1458 O O . THR A 1 185 ? 9.530 2.234 6.404 1.00 84.19 185 THR A O 1
ATOM 1461 N N . ASP A 1 186 ? 9.205 4.446 6.471 1.00 84.38 186 ASP A N 1
ATOM 1462 C CA . ASP A 1 186 ? 8.651 4.429 7.824 1.00 84.38 186 ASP A CA 1
ATOM 1463 C C . ASP A 1 186 ? 7.221 3.881 7.888 1.00 84.38 186 ASP A C 1
ATOM 1465 O O . ASP A 1 186 ? 6.716 3.630 8.975 1.00 84.38 186 ASP A O 1
ATOM 1469 N N . MET A 1 187 ? 6.552 3.623 6.765 1.00 86.94 187 MET A N 1
ATOM 1470 C CA . MET A 1 187 ? 5.172 3.143 6.794 1.00 86.94 187 MET A CA 1
ATOM 1471 C C . MET A 1 187 ? 5.060 1.724 7.352 1.00 86.94 187 MET A C 1
ATOM 1473 O O . MET A 1 187 ? 5.916 0.862 7.128 1.00 86.94 187 MET A O 1
ATOM 1477 N N . ARG A 1 188 ? 3.962 1.465 8.066 1.00 90.06 188 ARG A N 1
ATOM 1478 C CA . ARG A 1 188 ? 3.566 0.125 8.508 1.00 90.06 188 ARG A CA 1
ATOM 1479 C C . ARG A 1 188 ? 2.307 -0.297 7.777 1.00 90.06 188 ARG A C 1
ATOM 1481 O O . ARG A 1 188 ? 1.388 0.494 7.624 1.00 90.06 188 ARG A O 1
ATOM 1488 N N . ARG A 1 189 ? 2.270 -1.535 7.304 1.00 91.50 189 ARG A N 1
ATOM 1489 C CA . ARG A 1 189 ? 1.060 -2.172 6.786 1.00 91.50 189 ARG A CA 1
ATOM 1490 C C . ARG A 1 189 ? 0.194 -2.631 7.955 1.00 91.50 189 ARG A C 1
ATOM 1492 O O . ARG A 1 189 ? 0.677 -2.792 9.071 1.00 91.50 189 ARG A O 1
ATOM 1499 N N . VAL A 1 190 ? -1.072 -2.918 7.686 1.00 90.44 190 VAL A N 1
ATOM 1500 C CA . VAL A 1 190 ? -1.844 -3.810 8.560 1.00 90.44 190 VAL A CA 1
ATOM 1501 C C . VAL A 1 190 ? -1.584 -5.260 8.159 1.00 90.44 190 VAL A C 1
ATOM 1503 O O . VAL A 1 190 ? -1.559 -5.566 6.964 1.00 90.44 190 VAL A O 1
ATOM 1506 N N . ASP A 1 191 ? -1.391 -6.151 9.135 1.00 87.19 191 ASP A N 1
ATOM 1507 C CA . ASP A 1 191 ? -1.222 -7.579 8.848 1.00 87.19 191 ASP A CA 1
ATOM 1508 C C . ASP A 1 191 ? -2.519 -8.163 8.288 1.00 87.19 191 ASP A C 1
ATOM 1510 O O . ASP A 1 191 ? -3.607 -7.964 8.829 1.00 87.19 191 ASP A O 1
ATOM 1514 N N . ILE A 1 192 ? -2.395 -8.911 7.198 1.00 84.31 192 ILE A N 1
ATOM 1515 C CA . ILE A 1 192 ? -3.510 -9.594 6.565 1.00 84.31 192 ILE A CA 1
ATOM 1516 C C . ILE A 1 192 ? -3.254 -11.080 6.657 1.00 84.31 192 ILE A C 1
ATOM 1518 O O . ILE A 1 192 ? -2.495 -11.659 5.877 1.00 84.31 192 ILE A O 1
ATOM 1522 N N . GLY A 1 193 ? -4.002 -11.715 7.552 1.00 79.50 193 GLY A N 1
ATOM 1523 C CA . GLY A 1 193 ? -3.931 -13.152 7.701 1.00 79.50 193 GLY A CA 1
ATOM 1524 C C . GLY A 1 193 ? -4.249 -13.911 6.405 1.00 79.50 193 GLY A C 1
ATOM 1525 O O . GLY A 1 193 ? -5.036 -13.458 5.560 1.00 79.50 193 GLY A O 1
ATOM 1526 N N . PRO A 1 194 ? -3.721 -15.138 6.259 1.00 78.19 194 PRO A N 1
ATOM 1527 C CA . PRO A 1 194 ? -3.868 -15.956 5.051 1.00 78.19 194 PRO A CA 1
ATOM 1528 C C . PRO A 1 194 ? -5.329 -16.303 4.721 1.00 78.19 194 PRO A C 1
ATOM 1530 O O . PRO A 1 194 ? -5.647 -16.662 3.587 1.00 78.19 194 PRO A O 1
ATOM 1533 N N . LYS A 1 195 ? -6.242 -16.163 5.688 1.00 81.62 195 LYS A N 1
ATOM 1534 C CA . LYS A 1 195 ? -7.685 -16.346 5.498 1.00 81.62 195 LYS A CA 1
ATOM 1535 C C . LYS A 1 195 ? -8.397 -15.103 4.959 1.00 81.62 195 LYS A C 1
ATOM 1537 O O . LYS A 1 195 ? -9.524 -15.233 4.496 1.00 81.62 195 LYS A O 1
ATOM 1542 N N . HIS A 1 196 ? -7.787 -13.915 4.974 1.00 84.12 196 HIS A N 1
ATOM 1543 C CA . HIS A 1 196 ? -8.494 -12.646 4.740 1.00 84.12 196 HIS A CA 1
ATOM 1544 C C . HIS A 1 196 ? -7.942 -11.788 3.590 1.00 84.12 196 HIS A C 1
ATOM 1546 O O . HIS A 1 196 ? -8.520 -10.743 3.281 1.00 84.12 196 HIS A O 1
ATOM 1552 N N . TRP A 1 197 ? -6.889 -12.227 2.894 1.00 85.62 197 TRP A N 1
ATOM 1553 C CA . TRP A 1 197 ? -6.326 -11.469 1.766 1.00 85.62 197 TRP A CA 1
ATOM 1554 C C . TRP A 1 197 ? -7.274 -11.341 0.575 1.00 85.62 197 TRP A C 1
ATOM 1556 O O . TRP A 1 197 ? -7.309 -10.297 -0.070 1.00 85.62 197 TRP A O 1
ATOM 1566 N N . LYS A 1 198 ? -8.113 -12.344 0.294 1.00 89.69 198 LYS A N 1
ATOM 1567 C CA . LYS A 1 198 ? -9.071 -12.260 -0.818 1.00 89.69 198 LYS A CA 1
ATOM 1568 C C . LYS A 1 198 ? -10.142 -11.206 -0.541 1.00 89.69 198 LYS A C 1
ATOM 1570 O O . LYS A 1 198 ? -10.822 -11.260 0.481 1.00 89.69 198 LYS A O 1
ATOM 1575 N N . TRP A 1 199 ? -10.395 -10.326 -1.511 1.00 88.94 199 TRP A N 1
ATOM 1576 C CA . TRP A 1 199 ? -11.400 -9.255 -1.420 1.00 88.94 199 TRP A CA 1
ATOM 1577 C C . TRP A 1 199 ? -12.804 -9.709 -1.008 1.00 88.94 199 TRP A C 1
ATOM 1579 O O . TRP A 1 199 ? -13.498 -8.983 -0.298 1.00 88.94 199 TRP A O 1
ATOM 1589 N N . GLY A 1 200 ? -13.223 -10.897 -1.453 1.00 87.94 200 GLY A N 1
ATOM 1590 C CA . GLY A 1 200 ? -14.534 -11.460 -1.122 1.00 87.94 200 GLY A CA 1
ATOM 1591 C C . GLY A 1 200 ? -14.677 -11.875 0.344 1.00 87.94 200 GLY A C 1
ATOM 1592 O O . GLY A 1 200 ? -15.796 -11.945 0.848 1.00 87.94 200 GLY A O 1
ATOM 1593 N N . ASN A 1 201 ? -13.564 -12.107 1.043 1.00 87.81 201 ASN A N 1
ATOM 1594 C CA . ASN A 1 201 ? -13.588 -12.541 2.432 1.00 87.81 201 ASN A CA 1
ATOM 1595 C C . ASN A 1 201 ? -13.953 -11.362 3.331 1.00 87.81 201 ASN A C 1
ATOM 1597 O O . ASN A 1 201 ? -13.513 -10.223 3.112 1.00 87.81 201 ASN A O 1
ATOM 1601 N N . LYS A 1 202 ? -14.793 -11.645 4.327 1.00 87.06 202 LYS A N 1
ATOM 1602 C CA . LYS A 1 202 ? -15.262 -10.648 5.281 1.00 87.06 202 LYS A CA 1
ATOM 1603 C C . LYS A 1 202 ? -14.155 -10.350 6.289 1.00 87.06 202 LYS A C 1
ATOM 1605 O O . LYS A 1 202 ? -13.423 -11.235 6.707 1.00 87.06 202 LYS A O 1
ATOM 1610 N N . LEU A 1 203 ? -14.058 -9.073 6.628 1.00 89.50 203 LEU A N 1
ATOM 1611 C CA . LEU A 1 203 ? -13.272 -8.544 7.732 1.00 89.50 203 LEU A CA 1
ATOM 1612 C C . LEU A 1 203 ? -14.202 -7.692 8.584 1.00 89.50 203 LEU A C 1
ATOM 1614 O O . LEU A 1 203 ? -15.122 -7.039 8.049 1.00 89.50 203 LEU A O 1
ATOM 1618 N N . PHE A 1 204 ? -13.936 -7.695 9.883 1.00 91.50 204 PHE A N 1
ATOM 1619 C CA . PHE A 1 204 ? -14.709 -6.963 10.870 1.00 91.50 204 PHE A CA 1
ATOM 1620 C C . PHE A 1 204 ? -14.495 -5.451 10.719 1.00 91.50 204 PHE A C 1
ATOM 1622 O O . PHE A 1 204 ? -15.461 -4.686 10.627 1.00 91.50 204 PHE A O 1
ATOM 1629 N N . ALA A 1 205 ? -13.234 -5.052 10.542 1.00 94.06 205 ALA A N 1
ATOM 1630 C CA . ALA A 1 205 ? -12.808 -3.727 10.100 1.00 94.06 205 ALA A CA 1
ATOM 1631 C C . ALA A 1 205 ? -11.577 -3.855 9.186 1.00 94.06 205 ALA A C 1
ATOM 1633 O O . ALA A 1 205 ? -10.756 -4.749 9.371 1.00 94.06 205 ALA A O 1
ATOM 1634 N N . TYR A 1 206 ? -11.466 -2.985 8.183 1.00 94.00 206 TYR A N 1
ATOM 1635 C CA . TYR A 1 206 ? -10.295 -2.896 7.305 1.00 94.00 206 TYR A CA 1
ATOM 1636 C C . TYR A 1 206 ? -10.151 -1.453 6.824 1.00 94.00 206 TYR A C 1
ATOM 1638 O O . TYR A 1 206 ? -10.941 -0.995 5.996 1.00 94.00 206 TYR A O 1
ATOM 1646 N N . ALA A 1 207 ? -9.172 -0.761 7.389 1.00 94.94 207 ALA A N 1
ATOM 1647 C CA . ALA A 1 207 ? -8.782 0.607 7.095 1.00 94.94 207 ALA A CA 1
ATOM 1648 C C . ALA A 1 207 ? -7.245 0.650 7.065 1.00 94.94 207 ALA A C 1
ATOM 1650 O O . ALA A 1 207 ? -6.630 0.994 8.069 1.00 94.94 207 ALA A O 1
ATOM 1651 N N . PRO A 1 208 ? -6.609 0.180 5.981 1.00 94.88 208 PRO A N 1
ATOM 1652 C CA . PRO A 1 208 ? -5.155 0.186 5.870 1.00 94.88 208 PRO A CA 1
ATOM 1653 C C . PRO A 1 208 ? -4.615 1.627 5.758 1.00 94.88 208 PRO A C 1
ATOM 1655 O O . PRO A 1 208 ? -5.336 2.495 5.258 1.00 94.88 208 PRO A O 1
ATOM 1658 N N . PRO A 1 209 ? -3.350 1.877 6.138 1.00 93.31 209 PRO A N 1
ATOM 1659 C CA . PRO A 1 209 ? -2.701 3.169 5.933 1.00 93.31 209 PRO A CA 1
ATOM 1660 C C . PRO A 1 209 ? -2.659 3.582 4.469 1.00 93.31 209 PRO A C 1
ATOM 1662 O O . PRO A 1 209 ? -2.438 2.740 3.595 1.00 93.31 209 PRO A O 1
ATOM 1665 N N . ASP A 1 210 ? -2.870 4.874 4.217 1.00 93.19 210 ASP A N 1
ATOM 1666 C CA . ASP A 1 210 ? -2.771 5.477 2.889 1.00 93.19 210 ASP A CA 1
ATOM 1667 C C . ASP A 1 210 ? -1.381 6.056 2.674 1.00 93.19 210 ASP A C 1
ATOM 1669 O O . ASP A 1 210 ? -0.960 6.949 3.407 1.00 93.19 210 ASP A O 1
ATOM 1673 N N . PHE A 1 211 ? -0.658 5.530 1.691 1.00 92.06 211 PHE A N 1
ATOM 1674 C CA . PHE A 1 211 ? 0.683 5.987 1.374 1.00 92.06 211 PHE A CA 1
ATOM 1675 C C . PHE A 1 211 ? 0.932 5.967 -0.126 1.00 92.06 211 PHE A C 1
ATOM 1677 O O . PHE A 1 211 ? 0.782 4.939 -0.791 1.00 92.06 211 PHE A O 1
ATOM 1684 N N . SER A 1 212 ? 1.380 7.103 -0.645 1.00 91.00 212 SER A N 1
ATOM 1685 C CA . SER A 1 212 ? 1.925 7.241 -1.990 1.00 91.00 212 SER A CA 1
ATOM 1686 C C . SER A 1 212 ? 3.195 8.071 -1.881 1.00 91.00 212 SER A C 1
ATOM 1688 O O . SER A 1 212 ? 3.161 9.159 -1.316 1.00 91.00 212 SER A O 1
ATOM 1690 N N . ALA A 1 213 ? 4.311 7.530 -2.360 1.00 89.44 213 ALA A N 1
ATOM 1691 C CA . ALA A 1 213 ? 5.571 8.246 -2.387 1.00 89.44 213 ALA A CA 1
ATOM 1692 C C . ALA A 1 213 ? 5.528 9.341 -3.459 1.00 89.44 213 ALA A C 1
ATOM 1694 O O . ALA A 1 213 ? 4.967 9.145 -4.548 1.00 89.44 213 ALA A O 1
ATOM 1695 N N . GLU A 1 214 ? 6.156 10.463 -3.129 1.00 87.31 214 GLU A N 1
ATOM 1696 C CA . GLU A 1 214 ? 6.553 11.468 -4.103 1.00 87.31 214 GLU A CA 1
ATOM 1697 C C . GLU A 1 214 ? 7.777 10.969 -4.873 1.00 87.31 214 GLU A C 1
ATOM 1699 O O . GLU A 1 214 ? 8.584 10.188 -4.356 1.00 87.31 214 GLU A O 1
ATOM 1704 N N . PHE A 1 215 ? 7.897 11.410 -6.117 1.00 84.69 215 PHE A N 1
ATOM 1705 C CA . PHE A 1 215 ? 9.030 11.100 -6.979 1.00 84.69 215 PHE A CA 1
ATOM 1706 C C . PHE A 1 215 ? 9.704 12.400 -7.413 1.00 84.69 215 PHE A C 1
ATOM 1708 O O . PHE A 1 215 ? 9.072 13.456 -7.437 1.00 84.69 215 PHE A O 1
ATOM 1715 N N . GLU A 1 216 ? 10.989 12.314 -7.749 1.00 81.50 216 GLU A N 1
ATOM 1716 C CA . GLU A 1 216 ? 11.710 13.413 -8.391 1.00 81.50 216 GLU A CA 1
ATOM 1717 C C . GLU A 1 216 ? 11.074 13.745 -9.755 1.00 81.50 216 GLU A C 1
ATOM 1719 O O . GLU A 1 216 ? 10.478 12.879 -10.402 1.00 81.50 216 GLU A O 1
ATOM 1724 N N . ASP A 1 217 ? 11.196 15.004 -10.193 1.00 72.88 217 ASP A N 1
ATOM 1725 C CA . ASP A 1 217 ? 10.530 15.536 -11.397 1.00 72.88 217 ASP A CA 1
ATOM 1726 C C . ASP A 1 217 ? 10.871 14.771 -12.694 1.00 72.88 217 ASP A C 1
ATOM 1728 O O . ASP A 1 217 ? 10.168 14.885 -13.700 1.00 72.88 217 ASP A O 1
ATOM 1732 N N . ASP A 1 218 ? 11.962 14.006 -12.702 1.00 73.56 218 ASP A N 1
ATOM 1733 C CA . ASP A 1 218 ? 12.459 13.250 -13.849 1.00 73.56 218 ASP A CA 1
ATOM 1734 C C . ASP A 1 218 ? 11.878 11.832 -13.967 1.00 73.56 218 ASP A C 1
ATOM 1736 O O . ASP A 1 218 ? 12.047 11.193 -15.010 1.00 73.56 218 ASP A O 1
ATOM 1740 N N . ILE A 1 219 ? 11.162 11.339 -12.951 1.00 78.00 219 ILE A N 1
ATOM 1741 C CA . ILE A 1 219 ? 10.471 10.048 -12.992 1.00 78.00 219 ILE A CA 1
ATOM 1742 C C . ILE A 1 219 ? 8.983 10.307 -13.225 1.00 78.00 219 ILE A C 1
ATOM 1744 O O . ILE A 1 219 ? 8.298 10.734 -12.306 1.00 78.00 219 ILE A O 1
ATOM 1748 N N . PRO A 1 220 ? 8.420 9.996 -14.405 1.00 85.81 220 PRO A N 1
ATOM 1749 C CA . PRO A 1 220 ? 6.988 10.142 -14.630 1.00 85.81 220 PRO A CA 1
ATOM 1750 C C . PRO A 1 220 ? 6.167 9.286 -13.653 1.00 85.81 220 PRO A C 1
ATOM 1752 O O . PRO A 1 220 ? 6.307 8.062 -13.613 1.00 85.81 220 PRO A O 1
ATOM 1755 N N . TYR A 1 221 ? 5.267 9.920 -12.902 1.00 91.12 221 TYR A N 1
ATOM 1756 C CA . TYR A 1 221 ? 4.374 9.259 -11.948 1.00 91.12 221 TYR A CA 1
ATOM 1757 C C . TYR A 1 221 ? 2.975 9.884 -11.964 1.00 91.12 221 TYR A C 1
ATOM 1759 O O . TYR A 1 221 ? 2.732 10.881 -12.640 1.00 91.12 221 TYR A O 1
ATOM 1767 N N . ASP A 1 222 ? 2.025 9.233 -11.297 1.00 92.19 222 ASP A N 1
ATOM 1768 C CA . ASP A 1 222 ? 0.679 9.763 -11.095 1.00 92.19 222 ASP A CA 1
ATOM 1769 C C . ASP A 1 222 ? 0.662 10.651 -9.836 1.00 92.19 222 ASP A C 1
ATOM 1771 O O . ASP A 1 222 ? 0.567 10.149 -8.716 1.00 92.19 222 ASP A O 1
ATOM 1775 N N . ASP A 1 223 ? 0.712 11.966 -10.013 1.00 90.88 223 ASP A N 1
ATOM 1776 C CA . ASP A 1 223 ? 0.720 13.000 -8.960 1.00 90.88 223 ASP A CA 1
ATOM 1777 C C . ASP A 1 223 ? -0.673 13.326 -8.380 1.00 90.88 223 ASP A C 1
ATOM 1779 O O . ASP A 1 223 ? -0.867 14.310 -7.671 1.00 90.88 223 ASP A O 1
ATOM 1783 N N . PHE A 1 224 ? -1.667 12.487 -8.665 1.00 91.38 224 PHE A N 1
ATOM 1784 C CA . PHE A 1 224 ? -3.060 12.697 -8.284 1.00 91.38 224 PHE A CA 1
ATOM 1785 C C . PHE A 1 224 ? -3.643 11.497 -7.534 1.00 91.38 224 PHE A C 1
ATOM 1787 O O . PHE A 1 224 ? -3.171 10.361 -7.664 1.00 91.38 224 PHE A O 1
ATOM 1794 N N . ASP A 1 225 ? -4.742 11.728 -6.808 1.00 91.62 225 ASP A N 1
ATOM 1795 C CA . ASP A 1 225 ? -5.589 10.667 -6.265 1.00 91.62 225 ASP A CA 1
ATOM 1796 C C . ASP A 1 225 ? -6.826 10.421 -7.162 1.00 91.62 225 ASP A C 1
ATOM 1798 O O . ASP A 1 225 ? -7.713 11.277 -7.273 1.00 91.62 225 ASP A O 1
ATOM 1802 N N . PRO A 1 226 ? -6.961 9.224 -7.766 1.00 90.88 226 PRO A N 1
ATOM 1803 C CA . PRO A 1 226 ? -8.135 8.828 -8.537 1.00 90.88 226 PRO A CA 1
ATOM 1804 C C . PRO A 1 226 ? -9.457 8.893 -7.762 1.00 90.88 226 PRO A C 1
ATOM 1806 O O . PRO A 1 226 ? -10.529 8.904 -8.375 1.00 90.88 226 PRO A O 1
ATOM 1809 N N . SER A 1 227 ? -9.409 8.872 -6.426 1.00 88.69 227 SER A N 1
ATOM 1810 C CA . SER A 1 227 ? -10.595 8.983 -5.575 1.00 88.69 227 SER A CA 1
ATOM 1811 C C . SER A 1 227 ? -11.199 10.392 -5.588 1.00 88.69 227 SER A C 1
ATOM 1813 O O . SER A 1 227 ? -12.427 10.524 -5.577 1.00 88.69 227 SER A O 1
ATOM 1815 N N . GLU A 1 228 ? -10.352 11.415 -5.719 1.00 90.06 228 GLU A N 1
ATOM 1816 C CA . GLU A 1 228 ? -10.726 12.829 -5.774 1.00 90.06 228 GLU A CA 1
ATOM 1817 C C . GLU A 1 228 ? -11.092 13.254 -7.197 1.00 90.06 228 GLU A C 1
ATOM 1819 O O . GLU A 1 228 ? -12.079 13.960 -7.410 1.00 90.06 228 GLU A O 1
ATOM 1824 N N . ASN A 1 229 ? -10.354 12.757 -8.197 1.00 84.94 229 ASN A N 1
ATOM 1825 C CA . ASN A 1 229 ? -10.621 13.053 -9.598 1.00 84.94 229 ASN A CA 1
ATOM 1826 C C . ASN A 1 229 ? -10.560 11.800 -10.483 1.00 84.94 229 ASN A C 1
ATOM 1828 O O . ASN A 1 229 ? -9.548 11.454 -11.093 1.00 84.94 229 ASN A O 1
ATOM 1832 N N . LYS A 1 230 ? -11.721 11.159 -10.634 1.00 79.38 230 LYS A N 1
ATOM 1833 C CA . LYS A 1 230 ? -11.894 9.920 -11.413 1.00 79.38 230 LYS A CA 1
ATOM 1834 C C . LYS A 1 230 ? -11.607 10.069 -12.909 1.00 79.38 230 LYS A C 1
ATOM 1836 O O . LYS A 1 230 ? -11.545 9.062 -13.606 1.00 79.38 230 LYS A O 1
ATOM 1841 N N . SER A 1 231 ? -11.513 11.297 -13.419 1.00 80.00 231 SER A N 1
ATOM 1842 C CA . SER A 1 231 ? -11.327 11.553 -14.850 1.00 80.00 231 SER A CA 1
ATOM 1843 C C . SER A 1 231 ? -9.858 11.557 -15.286 1.00 80.00 231 SER A C 1
ATOM 1845 O O . SER A 1 231 ? -9.597 11.394 -16.477 1.00 80.00 231 SER A O 1
ATOM 1847 N N . LEU A 1 232 ? -8.921 11.672 -14.334 1.00 85.31 232 LEU A N 1
ATOM 1848 C CA . LEU A 1 232 ? -7.477 11.752 -14.595 1.00 85.31 232 LEU A CA 1
ATOM 1849 C C . LEU A 1 232 ? -6.833 10.410 -14.963 1.00 85.31 232 LEU A C 1
ATOM 1851 O O . LEU A 1 232 ? -5.766 10.401 -15.564 1.00 85.31 232 LEU A O 1
ATOM 1855 N N . ALA A 1 233 ? -7.480 9.284 -14.640 1.00 89.81 233 ALA A N 1
ATOM 1856 C CA . ALA A 1 233 ? -7.000 7.952 -14.997 1.00 89.81 233 ALA A CA 1
ATOM 1857 C C . ALA A 1 233 ? -8.074 7.130 -15.707 1.00 89.81 233 ALA A C 1
ATOM 1859 O O . ALA A 1 233 ? -9.162 6.871 -15.183 1.00 89.81 233 ALA A O 1
ATOM 1860 N N . LYS A 1 234 ? -7.734 6.617 -16.885 1.00 94.12 234 LYS A N 1
ATOM 1861 C CA . LYS A 1 234 ? -8.563 5.673 -17.636 1.00 94.12 234 LYS A CA 1
ATOM 1862 C C . LYS A 1 234 ? -8.063 4.247 -17.405 1.00 94.12 234 LYS A C 1
ATOM 1864 O O . LYS A 1 234 ? -7.331 3.689 -18.212 1.00 94.12 234 LYS A O 1
ATOM 1869 N N . PHE A 1 235 ? -8.494 3.632 -16.306 1.00 94.31 235 PHE A N 1
ATOM 1870 C CA . PHE A 1 235 ? -8.099 2.262 -15.953 1.00 94.31 235 PHE A CA 1
ATOM 1871 C C . PHE A 1 235 ? -8.559 1.201 -16.962 1.00 94.31 235 PHE A C 1
ATOM 1873 O O . PHE A 1 235 ? -9.592 1.347 -17.622 1.00 94.31 235 PHE A O 1
ATOM 1880 N N . ASN A 1 236 ? -7.813 0.091 -17.007 1.00 93.81 236 ASN A N 1
ATOM 1881 C CA . ASN A 1 236 ? -8.041 -1.063 -17.879 1.00 93.81 236 ASN A CA 1
ATOM 1882 C C . ASN A 1 236 ? -8.029 -0.764 -19.393 1.00 93.81 236 ASN A C 1
ATOM 1884 O O . ASN A 1 236 ? -8.677 -1.463 -20.173 1.00 93.81 236 ASN A O 1
ATOM 1888 N N . LYS A 1 237 ? -7.304 0.270 -19.819 1.00 94.44 237 LYS A N 1
ATOM 1889 C CA . LYS A 1 237 ? -7.089 0.627 -21.226 1.00 94.44 237 LYS A CA 1
ATOM 1890 C C . LYS A 1 237 ? -5.768 1.382 -21.372 1.00 94.44 237 LYS A C 1
ATOM 1892 O O . LYS A 1 237 ? -5.148 1.728 -20.370 1.00 94.44 237 LYS A O 1
ATOM 1897 N N . MET A 1 238 ? -5.383 1.643 -22.617 1.00 93.94 238 MET A N 1
ATOM 1898 C CA . MET A 1 238 ? -4.351 2.629 -22.916 1.00 93.94 238 MET A CA 1
ATOM 1899 C C . MET A 1 238 ? -4.884 4.022 -22.564 1.00 93.94 238 MET A C 1
ATOM 1901 O O . MET A 1 238 ? -5.934 4.437 -23.066 1.00 93.94 238 MET A O 1
ATOM 1905 N N . ASP A 1 239 ? -4.191 4.715 -21.671 1.00 94.25 239 ASP A N 1
ATOM 1906 C CA . ASP A 1 239 ? -4.522 6.050 -21.194 1.00 94.25 239 ASP A CA 1
ATOM 1907 C C . ASP A 1 239 ? -3.433 7.024 -21.634 1.00 94.25 239 ASP A C 1
ATOM 1909 O O . ASP A 1 239 ? -2.420 7.198 -20.961 1.00 94.25 239 ASP A O 1
ATOM 1913 N N . GLN A 1 240 ? -3.631 7.625 -22.810 1.00 92.19 240 GLN A N 1
ATOM 1914 C CA . GLN A 1 240 ? -2.592 8.395 -23.497 1.00 92.19 240 GLN A CA 1
ATOM 1915 C C . GLN A 1 240 ? -1.361 7.508 -23.754 1.00 92.19 240 GLN A C 1
ATOM 1917 O O . GLN A 1 240 ? -1.483 6.537 -24.498 1.00 92.19 240 GLN A O 1
ATOM 1922 N N . SER A 1 241 ? -0.212 7.812 -23.149 1.00 91.81 241 SER A N 1
ATOM 1923 C CA . SER A 1 241 ? 1.019 7.018 -23.232 1.00 91.81 241 SER A CA 1
ATOM 1924 C C . SER A 1 241 ? 1.162 5.970 -22.122 1.00 91.81 241 SER A C 1
ATOM 1926 O O . SER A 1 241 ? 2.153 5.248 -22.119 1.00 91.81 241 SER A O 1
ATOM 1928 N N . VAL A 1 242 ? 0.212 5.885 -21.181 1.00 93.62 242 VAL A N 1
ATOM 1929 C CA . VAL A 1 242 ? 0.270 4.963 -20.037 1.00 93.62 242 VAL A CA 1
ATOM 1930 C C . VAL A 1 242 ? -0.659 3.778 -20.259 1.00 93.62 242 VAL A C 1
ATOM 1932 O O . VAL A 1 242 ? -1.885 3.915 -20.260 1.00 93.62 242 VAL A O 1
ATOM 1935 N N . ASP A 1 243 ? -0.097 2.582 -20.409 1.00 93.00 243 ASP A N 1
ATOM 1936 C CA . ASP A 1 243 ? -0.875 1.355 -20.466 1.00 93.00 243 ASP A CA 1
ATOM 1937 C C . ASP A 1 243 ? -1.339 0.966 -19.064 1.00 93.00 243 ASP A C 1
ATOM 1939 O O . ASP A 1 243 ? -0.602 0.420 -18.247 1.00 93.00 243 ASP A O 1
ATOM 1943 N N . ARG A 1 244 ? -2.614 1.221 -18.775 1.00 93.31 244 ARG A N 1
ATOM 1944 C CA . ARG A 1 244 ? -3.228 0.848 -17.500 1.00 93.31 244 ARG A CA 1
ATOM 1945 C C . ARG A 1 244 ? -3.902 -0.524 -17.566 1.00 93.31 244 ARG A C 1
ATOM 1947 O O . ARG A 1 244 ? -4.685 -0.843 -16.673 1.00 93.31 244 ARG A O 1
ATOM 1954 N N . ARG A 1 245 ? -3.695 -1.349 -18.599 1.00 90.44 245 ARG A N 1
ATOM 1955 C CA . ARG A 1 245 ? -4.226 -2.729 -18.672 1.00 90.44 245 ARG A CA 1
ATOM 1956 C C . ARG A 1 245 ? -3.325 -3.674 -17.896 1.00 90.44 245 ARG A C 1
ATOM 1958 O O . ARG A 1 245 ? -2.117 -3.577 -18.000 1.00 90.44 245 ARG A O 1
ATOM 1965 N N . SER A 1 246 ? -3.888 -4.622 -17.152 1.00 86.56 246 SER A N 1
ATOM 1966 C CA . SER A 1 246 ? -3.076 -5.685 -16.546 1.00 86.56 246 SER A CA 1
ATOM 1967 C C . SER A 1 246 ? -2.862 -6.826 -17.538 1.00 86.56 246 SER A C 1
ATOM 1969 O O . SER A 1 246 ? -3.766 -7.175 -18.298 1.00 86.56 246 SER A O 1
ATOM 1971 N N . ILE A 1 247 ? -1.690 -7.462 -17.465 1.00 82.25 247 ILE A N 1
ATOM 1972 C CA . ILE A 1 247 ? -1.374 -8.690 -18.213 1.00 82.25 247 ILE A CA 1
ATOM 1973 C C . ILE A 1 247 ? -2.339 -9.828 -17.825 1.00 82.25 247 ILE A C 1
ATOM 1975 O O . ILE A 1 247 ? -2.662 -10.674 -18.651 1.00 82.25 247 ILE A O 1
ATOM 1979 N N . ASN A 1 248 ? -2.863 -9.809 -16.594 1.00 80.88 248 ASN A N 1
ATOM 1980 C CA . ASN A 1 248 ? -3.787 -10.817 -16.063 1.00 80.88 248 ASN A CA 1
ATOM 1981 C C . ASN A 1 248 ? -5.273 -10.499 -16.329 1.00 80.88 248 ASN A C 1
ATOM 1983 O O . ASN A 1 248 ? -6.154 -11.094 -15.709 1.00 80.88 248 ASN A O 1
ATOM 1987 N N . GLY A 1 249 ? -5.565 -9.552 -17.224 1.00 85.00 249 GLY A N 1
ATOM 1988 C CA . GLY A 1 249 ? -6.927 -9.141 -17.563 1.00 85.00 249 GLY A CA 1
ATOM 1989 C C . GLY A 1 249 ? -7.465 -7.997 -16.701 1.00 85.00 249 GLY A C 1
ATOM 1990 O O . GLY A 1 249 ? -6.734 -7.318 -15.985 1.00 85.00 249 GLY A O 1
ATOM 1991 N N . HIS A 1 250 ? -8.767 -7.735 -16.802 1.00 90.06 250 HIS A N 1
ATOM 1992 C CA . HIS A 1 250 ? -9.378 -6.569 -16.166 1.00 90.06 250 HIS A CA 1
ATOM 1993 C C . HIS A 1 250 ? -9.352 -6.649 -14.633 1.00 90.06 250 HIS A C 1
ATOM 1995 O O . HIS A 1 250 ? -9.775 -7.641 -14.038 1.00 90.06 250 HIS A O 1
ATOM 2001 N N . TYR A 1 251 ? -8.939 -5.559 -13.988 1.00 91.00 251 TYR A N 1
ATOM 2002 C CA . TYR A 1 251 ? -9.018 -5.391 -12.540 1.00 91.00 251 TYR A CA 1
ATOM 2003 C C . TYR A 1 251 ? -10.178 -4.484 -12.140 1.00 91.00 251 TYR A C 1
ATOM 2005 O O . TYR A 1 251 ? -10.640 -3.622 -12.893 1.00 91.00 251 TYR A O 1
ATOM 2013 N N . LYS A 1 252 ? -10.665 -4.689 -10.917 1.00 92.81 252 LYS A N 1
ATOM 2014 C CA . LYS A 1 252 ? -11.780 -3.914 -10.371 1.00 92.81 252 LYS A CA 1
ATOM 2015 C C . LYS A 1 252 ? -11.300 -2.528 -9.955 1.00 92.81 252 LYS A C 1
ATOM 2017 O O . LYS A 1 252 ? -10.220 -2.387 -9.392 1.00 92.81 252 LYS A O 1
ATOM 2022 N N . VAL A 1 253 ? -12.143 -1.526 -10.173 1.00 92.31 253 VAL A N 1
ATOM 2023 C CA . VAL A 1 253 ? -11.945 -0.156 -9.684 1.00 92.31 253 VAL A CA 1
ATOM 2024 C C . VAL A 1 253 ? -13.037 0.135 -8.660 1.00 92.31 253 VAL A C 1
ATOM 2026 O O . VAL A 1 253 ? -14.216 -0.108 -8.923 1.00 92.31 253 VAL A O 1
ATOM 2029 N N . ARG A 1 254 ? -12.659 0.632 -7.482 1.00 89.94 254 ARG A N 1
ATOM 2030 C CA . ARG A 1 254 ? -13.573 0.957 -6.384 1.00 89.94 254 ARG A CA 1
ATOM 2031 C C . ARG A 1 254 ? -13.256 2.348 -5.855 1.00 89.94 254 ARG A C 1
ATOM 2033 O O . ARG A 1 254 ? -12.112 2.642 -5.546 1.00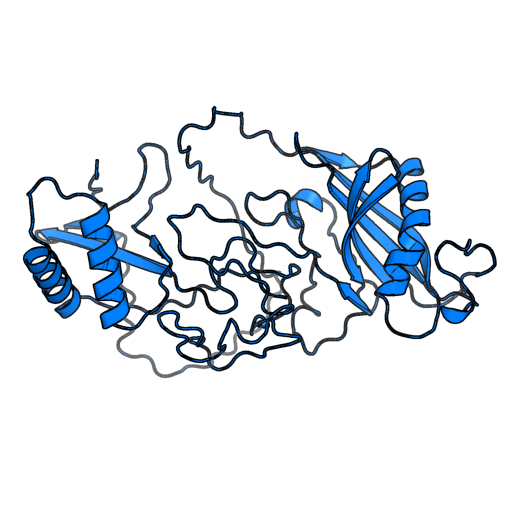 89.94 254 ARG A O 1
ATOM 2040 N N . ASN A 1 255 ? -14.282 3.190 -5.728 1.00 89.31 255 ASN A N 1
ATOM 2041 C CA . ASN A 1 255 ? -14.135 4.583 -5.289 1.00 89.31 255 ASN A CA 1
ATOM 2042 C C . ASN A 1 255 ? -13.063 5.347 -6.090 1.00 89.31 255 ASN A C 1
ATOM 2044 O O . ASN A 1 255 ? -12.295 6.109 -5.527 1.00 89.31 255 ASN A O 1
ATOM 2048 N N . GLY A 1 256 ? -12.984 5.102 -7.400 1.00 91.38 256 GLY A N 1
ATOM 2049 C CA . GLY A 1 256 ? -11.976 5.712 -8.269 1.00 91.38 256 GLY A CA 1
ATOM 2050 C C . GLY A 1 256 ? -10.617 5.013 -8.269 1.00 91.38 256 GLY A C 1
ATOM 2051 O O . GLY A 1 256 ? -9.927 5.096 -9.270 1.00 91.38 256 GLY A O 1
ATOM 2052 N N . ARG A 1 257 ? -10.248 4.247 -7.238 1.00 92.56 257 ARG A N 1
ATOM 2053 C CA . ARG A 1 257 ? -8.930 3.597 -7.146 1.00 92.56 257 ARG A CA 1
ATOM 2054 C C . ARG A 1 257 ? -8.948 2.132 -7.628 1.00 92.56 257 ARG A C 1
ATOM 2056 O O . ARG A 1 257 ? -9.949 1.432 -7.430 1.00 92.56 257 ARG A O 1
ATOM 2063 N N . PRO A 1 258 ? -7.867 1.630 -8.253 1.00 93.31 258 PRO A N 1
ATOM 2064 C CA . PRO A 1 258 ? -7.754 0.230 -8.656 1.00 93.31 258 PRO A CA 1
ATOM 2065 C C . PRO A 1 258 ? -7.575 -0.689 -7.441 1.00 93.31 258 PRO A C 1
ATOM 2067 O O . PRO A 1 258 ? -6.883 -0.347 -6.484 1.00 93.31 258 PRO A O 1
ATOM 2070 N N . LEU A 1 259 ? -8.188 -1.873 -7.483 1.00 89.88 259 LEU A N 1
ATOM 2071 C CA . LEU A 1 259 ? -7.968 -2.935 -6.501 1.00 89.88 259 LEU A CA 1
ATOM 2072 C C . LEU A 1 259 ? -6.904 -3.905 -7.016 1.00 89.88 259 LEU A C 1
ATOM 2074 O O . LEU A 1 259 ? -6.971 -4.326 -8.173 1.00 89.88 259 LEU A O 1
ATOM 2078 N N . CYS A 1 260 ? -5.979 -4.324 -6.145 1.00 88.31 260 CYS A N 1
ATOM 2079 C CA . CYS A 1 260 ? -5.048 -5.401 -6.481 1.00 88.31 260 CYS A CA 1
ATOM 2080 C C . CYS A 1 260 ? -5.852 -6.669 -6.836 1.00 88.31 260 CYS A C 1
ATOM 2082 O O . CYS A 1 260 ? -6.664 -7.113 -6.016 1.00 88.31 260 CYS A O 1
ATOM 2084 N N . PRO A 1 261 ? -5.664 -7.264 -8.030 1.00 84.94 261 PRO A N 1
ATOM 2085 C CA . PRO A 1 261 ? -6.432 -8.433 -8.465 1.00 84.94 261 PRO A CA 1
ATOM 2086 C C . PRO A 1 261 ? -6.294 -9.627 -7.526 1.00 84.94 261 PRO A C 1
ATOM 2088 O O . PRO A 1 261 ? -7.244 -10.388 -7.349 1.00 84.94 261 PRO A O 1
ATOM 2091 N N . VAL A 1 262 ? -5.116 -9.769 -6.916 1.00 83.19 262 VAL A N 1
ATOM 2092 C CA . VAL A 1 262 ? -4.825 -10.861 -5.995 1.00 83.19 262 VAL A CA 1
ATOM 2093 C C . VAL A 1 262 ? -5.561 -10.636 -4.678 1.00 83.19 262 VAL A C 1
ATOM 2095 O O . VAL A 1 262 ? -6.317 -11.496 -4.240 1.00 83.19 262 VAL A O 1
ATOM 2098 N N . GLY A 1 263 ? -5.457 -9.466 -4.060 1.00 87.12 263 GLY A N 1
ATOM 2099 C CA . GLY A 1 263 ? -6.171 -9.227 -2.813 1.00 87.12 263 GLY A CA 1
ATOM 2100 C C . GLY A 1 263 ? -5.705 -7.993 -2.073 1.00 87.12 263 GLY A C 1
ATOM 2101 O O . GLY A 1 263 ? -4.914 -7.210 -2.584 1.00 87.12 263 GLY A O 1
ATOM 2102 N N . ARG A 1 264 ? -6.193 -7.857 -0.846 1.00 90.12 264 ARG A N 1
ATOM 2103 C CA . ARG A 1 264 ? -5.768 -6.830 0.100 1.00 90.12 264 ARG A CA 1
ATOM 2104 C C . ARG A 1 264 ? -4.269 -6.952 0.367 1.00 90.12 264 ARG A C 1
ATOM 2106 O O . ARG A 1 264 ? -3.756 -8.065 0.494 1.00 90.12 264 ARG A O 1
ATOM 2113 N N . THR A 1 265 ? -3.591 -5.813 0.484 1.00 89.62 265 THR A N 1
ATOM 2114 C CA . THR A 1 265 ? -2.134 -5.764 0.714 1.00 89.62 265 THR A CA 1
ATOM 2115 C C . THR A 1 265 ? -1.738 -5.125 2.044 1.00 89.62 265 THR A C 1
ATOM 2117 O O . THR A 1 265 ? -0.566 -5.142 2.411 1.00 89.62 265 THR A O 1
ATOM 2120 N N . GLY A 1 266 ? -2.705 -4.567 2.772 1.00 91.81 266 GLY A N 1
ATOM 2121 C CA . GLY A 1 266 ? -2.490 -3.967 4.086 1.00 91.81 266 GLY A CA 1
ATOM 2122 C C . GLY A 1 266 ? -1.992 -2.531 3.994 1.00 91.81 266 GLY A C 1
ATOM 2123 O O . GLY A 1 266 ? -1.622 -1.944 5.002 1.00 91.81 266 GLY A O 1
ATOM 2124 N N . LEU A 1 267 ? -1.996 -1.977 2.783 1.00 91.69 267 LEU A N 1
ATOM 2125 C CA . LEU A 1 267 ? -1.650 -0.608 2.450 1.00 91.69 267 LEU A CA 1
ATOM 2126 C C . LEU A 1 267 ? -2.581 -0.162 1.322 1.00 91.69 267 LEU A C 1
ATOM 2128 O O . LEU A 1 267 ? -2.779 -0.915 0.366 1.00 91.69 267 LEU A O 1
ATOM 2132 N N . GLN A 1 268 ? -3.115 1.048 1.414 1.00 92.12 268 GLN A N 1
ATOM 2133 C CA . GLN A 1 268 ? -3.758 1.726 0.294 1.00 92.12 268 GLN A CA 1
ATOM 2134 C C . GLN A 1 268 ? -2.856 2.855 -0.219 1.00 92.12 268 GLN A C 1
ATOM 2136 O O . GLN A 1 268 ? -1.888 3.229 0.434 1.00 92.12 268 GLN A O 1
ATOM 2141 N N . GLY A 1 269 ? -3.149 3.361 -1.414 1.00 91.94 269 GLY A N 1
ATOM 2142 C CA . GLY A 1 269 ? -2.242 4.270 -2.116 1.00 91.94 269 GLY A CA 1
ATOM 2143 C C . GLY A 1 269 ? -1.381 3.552 -3.157 1.00 91.94 269 GLY A C 1
ATOM 2144 O O . GLY A 1 269 ? -1.563 2.354 -3.398 1.00 91.94 269 GLY A O 1
ATOM 2145 N N . ARG A 1 270 ? -0.464 4.293 -3.791 1.00 91.94 270 ARG A N 1
ATOM 2146 C CA . ARG A 1 270 ? 0.515 3.758 -4.757 1.00 91.94 270 ARG A CA 1
ATOM 2147 C C . ARG A 1 270 ? 1.727 3.115 -4.091 1.00 91.94 270 ARG A C 1
ATOM 2149 O O . ARG A 1 270 ? 2.500 2.425 -4.753 1.00 91.94 270 ARG A O 1
ATOM 2156 N N . GLY A 1 271 ? 1.941 3.364 -2.803 1.00 91.19 271 GLY A N 1
ATOM 2157 C CA . GLY A 1 271 ? 3.209 3.073 -2.150 1.00 91.19 271 GLY A CA 1
ATOM 2158 C C . GLY A 1 271 ? 4.374 3.722 -2.899 1.00 91.19 271 GLY A C 1
ATOM 2159 O O . GLY A 1 271 ? 4.283 4.875 -3.305 1.00 91.19 271 GLY A O 1
ATOM 2160 N N . LYS A 1 272 ? 5.444 2.959 -3.141 1.00 89.50 272 LYS A N 1
ATOM 2161 C CA . LYS A 1 272 ? 6.617 3.388 -3.926 1.00 89.50 272 LYS A CA 1
ATOM 2162 C C . LYS A 1 272 ? 6.478 3.130 -5.434 1.00 89.50 272 LYS A C 1
ATOM 2164 O O . LYS A 1 272 ? 7.481 2.967 -6.126 1.00 89.50 272 LYS A O 1
ATOM 2169 N N . LEU A 1 273 ? 5.257 3.001 -5.951 1.00 90.06 273 LEU A N 1
ATOM 2170 C CA . LEU A 1 273 ? 5.020 2.750 -7.373 1.00 90.06 273 LEU A CA 1
ATOM 2171 C C . LEU A 1 273 ? 4.638 4.049 -8.101 1.00 90.06 273 LEU A C 1
ATOM 2173 O O . LEU A 1 273 ? 3.852 4.839 -7.566 1.00 90.06 273 LEU A O 1
ATOM 2177 N N . PRO A 1 274 ? 5.151 4.285 -9.321 1.00 90.62 274 PRO A N 1
ATOM 2178 C CA . PRO A 1 274 ? 4.843 5.508 -10.052 1.00 90.62 274 PRO A CA 1
ATOM 2179 C C . PRO A 1 274 ? 3.379 5.567 -10.500 1.00 90.62 274 PRO A C 1
ATOM 2181 O O . PRO A 1 274 ? 2.781 6.638 -10.482 1.00 90.62 274 PRO A O 1
ATOM 2184 N N . ARG A 1 275 ? 2.758 4.436 -10.865 1.00 93.00 275 ARG A N 1
ATOM 2185 C CA . ARG A 1 275 ? 1.397 4.413 -11.432 1.00 93.00 275 ARG A CA 1
ATOM 2186 C C . ARG A 1 275 ? 0.353 3.829 -10.489 1.00 93.00 275 ARG A C 1
ATOM 2188 O O . ARG A 1 275 ? 0.617 2.881 -9.745 1.00 93.00 275 ARG A O 1
ATOM 2195 N N . TRP A 1 276 ? -0.881 4.316 -10.586 1.00 93.00 276 TRP A N 1
ATOM 2196 C CA . TRP A 1 276 ? -2.057 3.618 -10.070 1.00 93.00 276 TRP A CA 1
ATOM 2197 C C . TRP A 1 276 ? -2.415 2.419 -10.961 1.00 93.00 276 TRP A C 1
ATOM 2199 O O . TRP A 1 276 ? -2.717 2.573 -12.145 1.00 93.00 276 TRP A O 1
ATOM 2209 N N . GLY A 1 277 ? -2.467 1.227 -10.365 1.00 90.81 277 GLY A N 1
ATOM 2210 C CA . GLY A 1 277 ? -2.795 -0.034 -11.023 1.00 90.81 277 GLY A CA 1
ATOM 2211 C C . GLY A 1 277 ? -1.545 -0.809 -11.468 1.00 90.81 277 GLY A C 1
ATOM 2212 O O . GLY A 1 277 ? -0.578 -0.921 -10.730 1.00 90.81 277 GLY A O 1
ATOM 2213 N N . PRO A 1 278 ? -1.534 -1.434 -12.645 1.00 89.19 278 PRO A N 1
ATOM 2214 C CA . PRO A 1 278 ? -0.356 -2.158 -13.113 1.00 89.19 278 PRO A CA 1
ATOM 2215 C C . PRO A 1 278 ? 0.870 -1.243 -13.236 1.00 89.19 278 PRO A C 1
ATOM 2217 O O . PRO A 1 278 ? 0.763 -0.132 -13.744 1.00 89.19 278 PRO A O 1
ATOM 2220 N N . ASN A 1 279 ? 2.029 -1.728 -12.787 1.00 90.06 279 ASN A N 1
ATOM 2221 C CA . ASN A 1 279 ? 3.327 -1.101 -13.030 1.00 90.06 279 ASN A CA 1
ATOM 2222 C C . ASN A 1 279 ? 4.217 -2.117 -13.732 1.00 90.06 279 ASN A C 1
ATOM 2224 O O . ASN A 1 279 ? 4.380 -3.239 -13.244 1.00 90.06 279 ASN A O 1
ATOM 2228 N N . PHE A 1 280 ? 4.794 -1.722 -14.859 1.00 87.69 280 PHE A N 1
ATOM 2229 C CA . PHE A 1 280 ? 5.656 -2.591 -15.645 1.00 87.69 280 PHE A CA 1
ATOM 2230 C C . PHE A 1 280 ? 7.106 -2.216 -15.420 1.00 87.69 280 PHE A C 1
ATOM 2232 O O . PHE A 1 280 ? 7.465 -1.041 -15.412 1.00 87.69 280 PHE A O 1
ATOM 2239 N N . VAL A 1 281 ? 7.934 -3.238 -15.229 1.00 87.62 281 VAL A N 1
ATOM 2240 C CA . VAL A 1 281 ? 9.379 -3.082 -15.114 1.00 87.62 281 VAL A CA 1
ATOM 2241 C C . VAL A 1 281 ? 10.014 -3.776 -16.306 1.00 87.62 281 VAL A C 1
ATOM 2243 O O . VAL A 1 281 ? 9.880 -4.989 -16.465 1.00 87.62 281 VAL A O 1
ATOM 2246 N N . LEU A 1 282 ? 10.705 -3.002 -17.132 1.00 86.69 282 LEU A N 1
ATOM 2247 C CA . LEU A 1 282 ? 11.584 -3.503 -18.173 1.00 86.69 282 LEU A CA 1
ATOM 2248 C C . LEU A 1 282 ? 12.930 -3.846 -17.535 1.00 86.69 282 LEU A C 1
ATOM 2250 O O . LEU A 1 282 ? 13.602 -2.965 -17.007 1.00 86.69 282 LEU A O 1
ATOM 2254 N N . ALA A 1 283 ? 13.319 -5.116 -17.585 1.00 87.12 283 ALA A N 1
ATOM 2255 C CA . ALA A 1 283 ? 14.660 -5.566 -17.235 1.00 87.12 283 ALA A CA 1
ATOM 2256 C C . ALA A 1 283 ? 15.418 -5.893 -18.523 1.00 87.12 283 ALA A C 1
ATOM 2258 O O . ALA A 1 283 ? 14.947 -6.708 -19.315 1.00 87.12 283 ALA A O 1
ATOM 2259 N N . VAL A 1 284 ? 16.563 -5.249 -18.738 1.00 84.69 284 VAL A N 1
ATOM 2260 C CA . VAL A 1 284 ? 17.340 -5.380 -19.975 1.00 84.69 284 VAL A CA 1
ATOM 2261 C C . VAL A 1 284 ? 18.594 -6.185 -19.684 1.00 84.69 284 VAL A C 1
ATOM 2263 O O . VAL A 1 284 ? 19.459 -5.750 -18.926 1.00 84.69 284 VAL A O 1
ATOM 2266 N N . VAL A 1 285 ? 18.700 -7.353 -20.307 1.00 84.19 285 VAL A N 1
ATOM 2267 C CA . VAL A 1 285 ? 19.933 -8.140 -20.329 1.00 84.19 285 VAL A CA 1
ATOM 2268 C C . VAL A 1 285 ? 20.586 -7.882 -21.675 1.00 84.19 285 VAL A C 1
ATOM 2270 O O . VAL A 1 285 ? 20.031 -8.237 -22.709 1.00 84.19 285 VAL A O 1
ATOM 2273 N N . VAL A 1 286 ? 21.736 -7.214 -21.655 1.00 80.88 286 VAL A N 1
ATOM 2274 C CA . VAL A 1 286 ? 22.582 -7.069 -22.840 1.00 80.88 286 VAL A CA 1
ATOM 2275 C C . VAL A 1 286 ? 23.728 -8.034 -22.669 1.00 80.88 286 VAL A C 1
ATOM 2277 O O . VAL A 1 286 ? 24.450 -7.940 -21.671 1.00 80.88 286 VAL A O 1
ATOM 2280 N N . ASP A 1 287 ? 23.876 -8.939 -23.622 1.00 77.69 287 ASP A N 1
ATOM 2281 C CA . ASP A 1 287 ? 24.976 -9.875 -23.654 1.00 77.69 287 ASP A CA 1
ATOM 2282 C C . ASP A 1 287 ? 25.928 -9.612 -24.827 1.00 77.69 287 ASP A C 1
ATOM 2284 O O . ASP A 1 287 ? 25.612 -8.941 -25.812 1.00 77.69 287 ASP A O 1
ATOM 2288 N N . SER A 1 288 ? 27.159 -10.082 -24.679 1.00 73.88 288 SER A N 1
ATOM 2289 C CA . SER A 1 288 ? 28.110 -10.219 -25.774 1.00 73.88 288 SER A CA 1
ATOM 2290 C C . SER A 1 288 ? 28.952 -11.462 -25.526 1.00 73.88 288 SER A C 1
ATOM 2292 O O . SER A 1 288 ? 29.210 -11.827 -24.384 1.00 73.88 288 SER A O 1
ATOM 2294 N N . GLY A 1 289 ? 29.361 -12.170 -26.575 1.00 65.69 289 GLY A N 1
ATOM 2295 C CA . GLY A 1 289 ? 30.087 -13.420 -26.377 1.00 65.69 289 GLY A CA 1
ATOM 2296 C C . GLY A 1 289 ? 30.960 -13.822 -27.550 1.00 65.69 289 GLY A C 1
ATOM 2297 O O . GLY A 1 289 ? 30.687 -13.490 -28.703 1.00 65.69 289 GLY A O 1
ATOM 2298 N N . VAL A 1 290 ? 32.019 -14.566 -27.234 1.00 56.41 290 VAL A N 1
ATOM 2299 C CA . VAL A 1 290 ? 32.862 -15.278 -28.201 1.00 56.41 290 VAL A CA 1
ATOM 2300 C C . VAL A 1 290 ? 32.995 -16.722 -27.717 1.00 56.41 290 VAL A C 1
ATOM 2302 O O . VAL A 1 290 ? 33.545 -16.979 -26.645 1.00 56.41 290 VAL A O 1
ATOM 2305 N N . GLY A 1 291 ? 32.494 -17.681 -28.499 1.00 63.75 291 GLY A N 1
ATOM 2306 C CA . GLY A 1 291 ? 32.500 -19.099 -28.120 1.00 63.75 291 GLY A CA 1
ATOM 2307 C C . GLY A 1 291 ? 31.551 -19.401 -26.951 1.00 63.75 291 GLY A C 1
ATOM 2308 O O . GLY A 1 291 ? 30.377 -19.062 -27.010 1.00 63.75 291 GLY A O 1
ATOM 2309 N N . HIS A 1 292 ? 32.052 -20.048 -25.893 1.00 66.38 292 HIS A N 1
ATOM 2310 C CA . HIS A 1 292 ? 31.262 -20.469 -24.718 1.00 66.38 292 HIS A CA 1
ATOM 2311 C C . HIS A 1 292 ? 31.272 -19.459 -23.557 1.00 66.38 292 HIS A C 1
ATOM 2313 O O . HIS A 1 292 ? 30.994 -19.826 -22.415 1.00 66.38 292 HIS A O 1
ATOM 2319 N N . VAL A 1 293 ? 31.661 -18.208 -23.806 1.00 61.31 293 VAL A N 1
ATOM 2320 C CA . VAL A 1 293 ? 31.728 -17.162 -22.777 1.00 61.31 293 VAL A CA 1
ATOM 2321 C C . VAL A 1 293 ? 30.776 -16.041 -23.156 1.00 61.31 293 VAL A C 1
ATOM 2323 O O . VAL A 1 293 ? 30.838 -15.546 -24.280 1.00 61.31 293 VAL A O 1
ATOM 2326 N N . VAL A 1 294 ? 29.924 -15.662 -22.202 1.00 73.12 294 VAL A N 1
ATOM 2327 C CA . VAL A 1 294 ? 28.935 -14.592 -22.328 1.00 73.12 294 VAL A CA 1
ATOM 2328 C C . VAL A 1 294 ? 29.232 -13.538 -21.260 1.00 73.12 294 VAL A C 1
ATOM 2330 O O . VAL A 1 294 ? 29.265 -13.845 -20.067 1.00 73.12 294 VAL A O 1
ATOM 2333 N N . ASP A 1 295 ? 29.474 -12.308 -21.692 1.00 76.62 295 ASP A N 1
ATOM 2334 C CA . ASP A 1 295 ? 29.574 -11.119 -20.856 1.00 76.62 295 ASP A CA 1
ATOM 2335 C C . ASP A 1 295 ? 28.186 -10.474 -20.758 1.00 76.62 295 ASP A C 1
ATOM 2337 O O . ASP A 1 295 ? 27.513 -10.314 -21.772 1.00 76.62 295 ASP A O 1
ATOM 2341 N N . ILE A 1 296 ? 27.757 -10.082 -19.553 1.00 80.38 296 ILE A N 1
ATOM 2342 C CA . ILE A 1 296 ? 26.464 -9.414 -19.326 1.00 80.38 296 ILE A CA 1
ATOM 2343 C C . ILE A 1 296 ? 26.693 -7.986 -18.830 1.00 80.38 296 ILE A C 1
ATOM 2345 O O . ILE A 1 296 ? 27.509 -7.740 -17.934 1.00 80.38 296 ILE A O 1
ATOM 2349 N N . LEU A 1 297 ? 25.938 -7.034 -19.383 1.00 78.88 297 LEU A N 1
ATOM 2350 C CA . LEU A 1 297 ? 25.930 -5.653 -18.914 1.00 78.88 297 LEU A CA 1
ATOM 2351 C C . LEU A 1 297 ? 25.352 -5.564 -17.499 1.00 78.88 297 LEU A C 1
ATOM 2353 O O . LEU A 1 297 ? 24.198 -5.914 -17.252 1.00 78.88 297 LEU A O 1
ATOM 2357 N N . SER A 1 298 ? 26.147 -5.010 -16.585 1.00 77.75 298 SER A N 1
ATOM 2358 C CA . SER A 1 298 ? 25.751 -4.801 -15.198 1.00 77.75 298 SER A CA 1
ATOM 2359 C C . SER A 1 298 ? 25.691 -3.321 -14.823 1.00 77.75 298 SER A C 1
ATOM 2361 O O . SER A 1 298 ? 26.533 -2.521 -15.236 1.00 77.75 298 SER A O 1
ATOM 2363 N N . THR A 1 299 ? 24.715 -2.975 -13.985 1.00 74.88 299 THR A N 1
ATOM 2364 C CA . THR A 1 299 ? 24.591 -1.666 -13.317 1.00 74.88 299 THR A CA 1
ATOM 2365 C C . THR A 1 299 ? 25.168 -1.669 -11.902 1.00 74.88 299 THR A C 1
ATOM 2367 O O . THR A 1 299 ? 25.040 -0.686 -11.178 1.00 74.88 299 THR A O 1
ATOM 2370 N N . THR A 1 300 ? 25.797 -2.772 -11.497 1.00 74.25 300 THR A N 1
ATOM 2371 C CA . THR A 1 300 ? 26.330 -2.968 -10.146 1.00 74.25 300 THR A CA 1
ATOM 2372 C C . THR A 1 300 ? 27.409 -1.944 -9.825 1.00 74.25 300 THR A C 1
ATOM 2374 O O . THR A 1 300 ? 28.374 -1.769 -10.573 1.00 74.25 300 THR A O 1
ATOM 2377 N N . ILE A 1 301 ? 27.255 -1.283 -8.682 1.00 67.31 301 ILE A N 1
ATOM 2378 C CA . ILE A 1 301 ? 28.299 -0.453 -8.079 1.00 67.31 301 ILE A CA 1
ATOM 2379 C C . ILE A 1 301 ? 29.305 -1.398 -7.405 1.00 67.31 301 ILE A C 1
ATOM 2381 O O . ILE A 1 301 ? 28.934 -2.497 -7.016 1.00 67.31 301 ILE A O 1
ATOM 2385 N N . ALA A 1 302 ? 30.577 -1.006 -7.287 1.00 59.25 302 ALA A N 1
ATOM 2386 C CA . ALA A 1 302 ? 31.696 -1.889 -6.923 1.00 59.25 302 ALA A CA 1
ATOM 2387 C C . ALA A 1 302 ? 31.515 -2.761 -5.655 1.00 59.25 302 ALA A C 1
ATOM 2389 O O . ALA A 1 302 ? 32.220 -3.757 -5.535 1.00 59.25 302 ALA A O 1
ATOM 2390 N N . GLU A 1 303 ? 30.591 -2.410 -4.758 1.00 66.62 303 GLU A N 1
ATOM 2391 C CA . GLU A 1 303 ? 30.350 -3.074 -3.468 1.00 66.62 303 GLU A CA 1
ATOM 2392 C C . GLU A 1 303 ? 28.941 -3.704 -3.354 1.00 66.62 303 GLU A C 1
ATOM 2394 O O . GLU A 1 303 ? 28.608 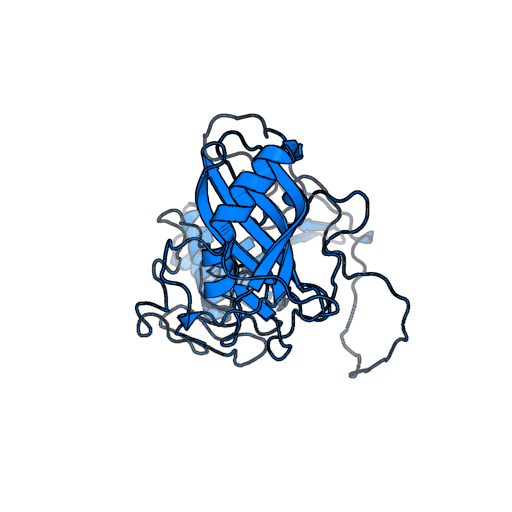-4.288 -2.329 1.00 66.62 303 GLU A O 1
ATOM 2399 N N . GLY A 1 304 ? 28.108 -3.617 -4.400 1.00 62.28 304 GLY A N 1
ATOM 2400 C CA . GLY A 1 304 ? 26.724 -4.107 -4.382 1.00 62.28 304 GLY A CA 1
ATOM 2401 C C . GLY A 1 304 ? 26.533 -5.500 -5.002 1.00 62.28 304 GLY A C 1
ATOM 2402 O O . GLY A 1 304 ? 27.393 -5.980 -5.746 1.00 62.28 304 GLY A O 1
ATOM 2403 N N . PRO A 1 305 ? 25.381 -6.153 -4.757 1.00 75.94 305 PRO A N 1
ATOM 2404 C CA . PRO A 1 305 ? 25.020 -7.383 -5.453 1.00 75.94 305 PRO A CA 1
ATOM 2405 C C . PRO A 1 305 ? 24.789 -7.135 -6.946 1.00 75.94 305 PRO A C 1
ATOM 2407 O O . PRO A 1 305 ? 24.417 -6.034 -7.366 1.00 75.94 305 PRO A O 1
ATOM 2410 N N . PHE A 1 306 ? 24.983 -8.188 -7.748 1.00 78.94 306 PHE A N 1
ATOM 2411 C CA . PHE A 1 306 ? 24.804 -8.119 -9.194 1.00 78.94 306 PHE A CA 1
ATOM 2412 C C . PHE A 1 306 ? 23.407 -7.598 -9.559 1.00 78.94 306 PHE A C 1
ATOM 2414 O O . PHE A 1 306 ? 22.384 -8.150 -9.155 1.00 78.94 306 PHE A O 1
ATOM 2421 N N . SER A 1 307 ? 23.376 -6.541 -10.361 1.00 80.06 307 SER A N 1
ATOM 2422 C CA . SER A 1 307 ? 22.172 -5.915 -10.889 1.00 80.06 307 SER A CA 1
ATOM 2423 C C . SER A 1 307 ? 22.300 -5.689 -12.390 1.00 80.06 307 SER A C 1
ATOM 2425 O O . SER A 1 307 ? 23.391 -5.445 -12.921 1.00 80.06 307 SER A O 1
ATOM 2427 N N . ILE A 1 308 ? 21.157 -5.771 -13.060 1.00 82.25 308 ILE A N 1
ATOM 2428 C CA . ILE A 1 308 ? 20.993 -5.456 -14.477 1.00 82.25 308 ILE A CA 1
ATOM 2429 C C . ILE A 1 308 ? 20.188 -4.161 -14.617 1.00 82.25 308 ILE A C 1
ATOM 2431 O O . ILE A 1 308 ? 19.431 -3.817 -13.701 1.00 82.25 308 ILE A O 1
ATOM 2435 N N . PRO A 1 309 ? 20.302 -3.460 -15.757 1.00 84.38 309 PRO A N 1
ATOM 2436 C CA . PRO A 1 309 ? 19.454 -2.313 -16.043 1.00 84.38 309 PRO A CA 1
ATOM 2437 C C . PRO A 1 309 ? 17.968 -2.668 -15.895 1.00 84.38 309 PRO A C 1
ATOM 2439 O O . PRO A 1 309 ? 17.459 -3.569 -16.565 1.00 84.38 309 PRO A O 1
ATOM 2442 N N . THR A 1 310 ? 17.271 -1.960 -15.006 1.00 86.44 310 THR A N 1
ATOM 2443 C CA . THR A 1 310 ? 15.828 -2.114 -14.791 1.00 86.44 310 THR A CA 1
ATOM 2444 C C . THR A 1 310 ? 15.154 -0.753 -14.742 1.00 86.44 310 THR A C 1
ATOM 2446 O O . THR A 1 310 ? 15.674 0.174 -14.126 1.00 86.44 310 THR A O 1
ATOM 2449 N N . PHE A 1 311 ? 14.001 -0.628 -15.395 1.00 85.50 311 PHE A N 1
ATOM 2450 C CA . PHE A 1 311 ? 13.305 0.646 -15.568 1.00 85.50 311 PHE A CA 1
ATOM 2451 C C . PHE A 1 311 ? 11.802 0.449 -15.457 1.00 85.50 311 PHE A C 1
ATOM 2453 O O . PHE A 1 311 ? 11.280 -0.558 -15.935 1.00 85.50 311 PHE A O 1
ATOM 2460 N N . PHE A 1 312 ? 11.090 1.419 -14.887 1.00 88.00 312 PHE A N 1
ATOM 2461 C CA . PHE A 1 312 ? 9.646 1.479 -15.079 1.00 88.00 312 PHE A CA 1
ATOM 2462 C C . PHE A 1 312 ? 9.331 1.866 -16.524 1.00 88.00 312 PHE A C 1
ATOM 2464 O O . PHE A 1 312 ? 10.021 2.695 -17.124 1.00 88.00 312 PHE A O 1
ATOM 2471 N N . ILE A 1 313 ? 8.297 1.244 -17.079 1.00 90.25 313 ILE A N 1
ATOM 2472 C CA . ILE A 1 313 ? 7.818 1.520 -18.427 1.00 90.25 313 ILE A CA 1
ATOM 2473 C C . ILE A 1 313 ? 6.298 1.648 -18.422 1.00 90.25 313 ILE A C 1
ATOM 2475 O O . ILE A 1 313 ? 5.597 0.887 -17.755 1.00 90.25 313 ILE A O 1
ATOM 2479 N N . ASP A 1 314 ? 5.807 2.627 -19.172 1.00 92.19 314 ASP A N 1
ATOM 2480 C CA . ASP A 1 314 ? 4.384 2.932 -19.277 1.00 92.19 314 ASP A CA 1
ATOM 2481 C C . ASP A 1 314 ? 3.704 2.161 -20.412 1.00 92.19 314 ASP A C 1
ATOM 2483 O O . ASP A 1 314 ? 2.545 1.788 -20.281 1.00 92.19 314 ASP A O 1
ATOM 2487 N N . ASP A 1 315 ? 4.428 1.859 -21.490 1.00 91.75 315 ASP A N 1
ATOM 2488 C CA . ASP A 1 315 ? 3.951 1.037 -22.600 1.00 91.75 315 ASP A CA 1
ATOM 2489 C C . ASP A 1 315 ? 4.890 -0.155 -22.819 1.00 91.75 315 ASP A C 1
ATOM 2491 O O . ASP A 1 315 ? 6.029 -0.002 -23.250 1.00 91.75 315 ASP A O 1
ATOM 2495 N N . TYR A 1 316 ? 4.408 -1.361 -22.516 1.00 88.00 316 TYR A N 1
ATOM 2496 C CA . TYR A 1 316 ? 5.164 -2.606 -22.685 1.00 88.00 316 TYR A CA 1
ATOM 2497 C C . TYR A 1 316 ? 4.971 -3.250 -24.074 1.00 88.00 316 TYR A C 1
ATOM 2499 O O . TYR A 1 316 ? 5.313 -4.426 -24.262 1.00 88.00 316 TYR A O 1
ATOM 2507 N N . SER A 1 317 ? 4.389 -2.528 -25.041 1.00 88.75 317 SER A N 1
ATOM 2508 C CA . SER A 1 317 ? 4.424 -2.893 -26.461 1.00 88.75 317 SER A CA 1
ATOM 2509 C C . SER A 1 317 ? 5.865 -2.922 -26.990 1.00 88.75 317 SER A C 1
ATOM 2511 O O . SER A 1 317 ? 6.792 -2.432 -26.342 1.00 88.75 317 SER A O 1
ATOM 2513 N N . LYS A 1 318 ? 6.080 -3.513 -28.172 1.00 88.62 318 LYS A N 1
ATOM 2514 C CA . LYS A 1 318 ? 7.417 -3.527 -28.783 1.00 88.62 318 LYS A CA 1
ATOM 2515 C C . LYS A 1 318 ? 7.891 -2.093 -29.042 1.00 88.62 318 LYS A C 1
ATOM 2517 O O . LYS A 1 318 ? 9.017 -1.751 -28.704 1.00 88.62 318 LYS A O 1
ATOM 2522 N N . GLU A 1 319 ? 6.999 -1.264 -29.566 1.00 90.50 319 GLU A N 1
ATOM 2523 C CA . GLU A 1 319 ? 7.230 0.141 -29.883 1.00 90.50 319 GLU A CA 1
ATOM 2524 C C . GLU A 1 319 ? 7.511 0.966 -28.617 1.00 90.50 319 GLU A C 1
ATOM 2526 O O . GLU A 1 319 ? 8.418 1.796 -28.605 1.00 90.50 319 GLU A O 1
ATOM 2531 N N . GLY A 1 320 ? 6.778 0.705 -27.531 1.00 91.19 320 GLY A N 1
ATOM 2532 C CA . GLY A 1 320 ? 6.999 1.340 -26.232 1.00 91.19 320 GLY A CA 1
ATOM 2533 C C . GLY A 1 320 ? 8.354 0.977 -25.621 1.00 91.19 320 GLY A C 1
ATOM 2534 O O . GLY A 1 320 ? 9.065 1.852 -25.122 1.00 91.19 320 GLY A O 1
ATOM 2535 N N . ILE A 1 321 ? 8.760 -0.294 -25.724 1.00 91.12 321 ILE A N 1
ATOM 2536 C CA . ILE A 1 321 ? 10.083 -0.760 -25.283 1.00 91.12 321 ILE A CA 1
ATOM 2537 C C . ILE A 1 321 ? 11.195 -0.102 -26.108 1.00 91.12 321 ILE A C 1
ATOM 2539 O O . ILE A 1 321 ? 12.147 0.412 -25.522 1.00 91.12 321 ILE A O 1
ATOM 2543 N N . GLU A 1 322 ? 11.071 -0.074 -27.438 1.00 91.81 322 GLU A N 1
ATOM 2544 C CA . GLU A 1 322 ? 12.020 0.612 -28.328 1.00 91.81 322 GLU A CA 1
ATOM 2545 C C . GLU A 1 322 ? 12.169 2.090 -27.938 1.00 91.81 322 GLU A C 1
ATOM 2547 O O . GLU A 1 322 ? 13.281 2.554 -27.677 1.00 91.81 322 GLU A O 1
ATOM 2552 N N . ALA A 1 323 ? 11.051 2.803 -27.778 1.00 91.50 323 ALA A N 1
ATOM 2553 C CA . ALA A 1 323 ? 11.051 4.205 -27.374 1.00 91.50 323 ALA A CA 1
ATOM 2554 C C . ALA A 1 323 ? 11.718 4.426 -26.005 1.00 91.50 323 ALA A C 1
ATOM 2556 O O . ALA A 1 323 ? 12.499 5.367 -25.845 1.00 91.50 323 ALA A O 1
ATOM 2557 N N . LYS A 1 324 ? 11.461 3.547 -25.024 1.00 89.44 324 LYS A N 1
ATOM 2558 C CA . LYS A 1 324 ? 12.068 3.663 -23.692 1.00 89.44 324 LYS A CA 1
ATOM 2559 C C . LYS A 1 324 ? 13.576 3.414 -23.724 1.00 89.44 324 LYS A C 1
ATOM 2561 O O . LYS A 1 324 ? 14.327 4.118 -23.051 1.00 89.44 324 LYS A O 1
ATOM 2566 N N . LEU A 1 325 ? 14.038 2.442 -24.510 1.00 89.75 325 LEU A N 1
ATOM 2567 C CA . LEU A 1 325 ? 15.469 2.182 -24.685 1.00 89.75 325 LEU A CA 1
ATOM 2568 C C . LEU A 1 325 ? 16.176 3.365 -25.354 1.00 89.75 325 LEU A C 1
ATOM 2570 O O . LEU A 1 325 ? 17.247 3.767 -24.900 1.00 89.75 325 LEU A O 1
ATOM 2574 N N . GLU A 1 326 ? 15.570 3.961 -26.383 1.00 90.69 326 GLU A N 1
ATOM 2575 C CA . GLU A 1 326 ? 16.096 5.174 -27.017 1.00 90.69 326 GLU A CA 1
ATOM 2576 C C . GLU A 1 326 ? 16.214 6.333 -26.026 1.00 90.69 326 GLU A C 1
ATOM 2578 O O . GLU A 1 326 ? 17.265 6.970 -25.955 1.00 90.69 326 GLU A O 1
ATOM 2583 N N . GLU A 1 327 ? 15.166 6.582 -25.237 1.00 88.25 327 GLU A N 1
ATOM 2584 C CA . GLU A 1 327 ? 15.145 7.610 -24.192 1.00 88.25 327 GLU A CA 1
ATOM 2585 C C . GLU A 1 327 ? 16.321 7.435 -23.219 1.00 88.25 327 GLU A C 1
ATOM 2587 O O . GLU A 1 327 ? 17.086 8.374 -22.992 1.00 88.25 327 GLU A O 1
ATOM 2592 N N . ILE A 1 328 ? 16.518 6.215 -22.709 1.00 85.38 328 ILE A N 1
ATOM 2593 C CA . ILE A 1 328 ? 17.587 5.887 -21.756 1.00 85.38 328 ILE A CA 1
ATOM 2594 C C . ILE A 1 328 ? 18.972 6.080 -22.385 1.00 85.38 328 ILE A C 1
ATOM 2596 O O . ILE A 1 328 ? 19.860 6.680 -21.770 1.00 85.38 328 ILE A O 1
ATOM 2600 N N . ILE A 1 329 ? 19.180 5.593 -23.614 1.00 85.19 329 ILE A N 1
ATOM 2601 C CA . ILE A 1 329 ? 20.470 5.714 -24.306 1.00 85.19 329 ILE A CA 1
ATOM 2602 C C . ILE A 1 329 ? 20.790 7.189 -24.567 1.00 85.19 329 ILE A C 1
ATOM 2604 O O . ILE A 1 329 ? 21.915 7.619 -24.311 1.00 85.19 329 ILE A O 1
ATOM 2608 N N . ILE A 1 330 ? 19.815 7.985 -25.012 1.00 84.38 330 ILE A N 1
ATOM 2609 C CA . ILE A 1 330 ? 19.993 9.425 -25.241 1.00 84.38 330 ILE A CA 1
ATOM 2610 C C . ILE A 1 330 ? 20.321 10.142 -23.925 1.00 84.38 330 ILE A C 1
ATOM 2612 O O . ILE A 1 330 ? 21.288 10.908 -23.868 1.00 84.38 330 ILE A O 1
ATOM 2616 N N . ALA A 1 331 ? 19.575 9.856 -22.854 1.00 83.12 331 ALA A N 1
ATOM 2617 C CA . ALA A 1 331 ? 19.797 10.439 -21.531 1.00 83.12 331 ALA A CA 1
ATOM 2618 C C . ALA A 1 331 ? 21.187 10.100 -20.960 1.00 83.12 331 ALA A C 1
ATOM 2620 O O . ALA A 1 331 ? 21.782 10.915 -20.253 1.00 83.12 331 ALA A O 1
ATOM 2621 N N . SER A 1 332 ? 21.754 8.945 -21.332 1.00 79.56 332 SER A N 1
ATOM 2622 C CA . SER A 1 332 ? 23.103 8.533 -20.920 1.00 79.56 332 SER A CA 1
ATOM 2623 C C . SER A 1 332 ? 24.244 9.374 -21.518 1.00 79.56 332 SER A C 1
ATOM 2625 O O . SER A 1 332 ? 25.382 9.254 -21.059 1.00 79.56 332 SER A O 1
ATOM 2627 N N . LYS A 1 333 ? 23.956 10.234 -22.512 1.00 77.12 333 LYS A N 1
ATOM 2628 C CA . LYS A 1 333 ? 24.924 11.093 -23.222 1.00 77.12 333 LYS A CA 1
ATOM 2629 C C . LYS A 1 333 ? 26.136 10.292 -23.733 1.00 77.12 333 LYS A C 1
ATOM 2631 O O . LYS A 1 333 ? 27.249 10.446 -23.215 1.00 77.12 333 LYS A O 1
ATOM 2636 N N . PRO A 1 334 ? 25.948 9.419 -24.741 1.00 72.38 334 PRO A N 1
ATOM 2637 C CA . PRO A 1 334 ? 27.001 8.533 -25.215 1.00 72.38 334 PRO A CA 1
ATOM 2638 C C . PRO A 1 334 ? 28.202 9.338 -25.723 1.00 72.38 334 PRO A C 1
ATOM 2640 O O . PRO A 1 334 ? 28.066 10.283 -26.499 1.00 72.38 334 PRO A O 1
ATOM 2643 N N . ARG A 1 335 ? 29.407 8.929 -25.313 1.00 67.62 335 ARG A N 1
ATOM 2644 C CA . ARG A 1 335 ? 30.662 9.635 -25.638 1.00 67.62 335 ARG A CA 1
ATOM 2645 C C . ARG A 1 335 ? 30.962 9.699 -27.136 1.00 67.62 335 ARG A C 1
ATOM 2647 O O . ARG A 1 335 ? 31.703 10.574 -27.563 1.00 67.62 335 ARG A O 1
ATOM 2654 N N . ASN A 1 336 ? 30.389 8.786 -27.914 1.00 69.69 336 ASN A N 1
ATOM 2655 C CA . ASN A 1 336 ? 30.702 8.608 -29.329 1.00 69.69 336 ASN A CA 1
ATOM 2656 C C . ASN A 1 336 ? 29.914 9.555 -30.253 1.00 69.69 336 ASN A C 1
ATOM 2658 O O . ASN A 1 336 ? 30.041 9.445 -31.464 1.00 69.69 336 ASN A O 1
ATOM 2662 N N . GLY A 1 337 ? 29.107 10.475 -29.705 1.00 68.44 337 GLY A N 1
ATOM 2663 C CA . GLY A 1 337 ? 28.419 11.499 -30.498 1.00 68.44 337 GLY A CA 1
ATOM 2664 C C . GLY A 1 337 ? 27.335 10.967 -31.441 1.00 68.44 337 GLY A C 1
ATOM 2665 O O . GLY A 1 337 ? 27.001 11.655 -32.400 1.00 68.44 337 GLY A O 1
ATOM 2666 N N . PHE A 1 338 ? 26.792 9.769 -31.181 1.00 81.25 338 PHE A N 1
ATOM 2667 C CA . PHE A 1 338 ? 25.712 9.191 -31.985 1.00 81.25 338 PHE A CA 1
ATOM 2668 C C . PHE A 1 338 ? 24.538 10.167 -32.112 1.00 81.25 338 PHE A C 1
ATOM 2670 O O . PHE A 1 338 ? 24.027 10.690 -31.117 1.00 81.25 338 PHE A O 1
ATOM 2677 N N . SER A 1 339 ? 24.092 10.383 -33.343 1.00 87.31 339 SER A N 1
ATOM 2678 C CA . SER A 1 339 ? 22.873 11.118 -33.640 1.00 87.31 339 SER A CA 1
ATOM 2679 C C . SER A 1 339 ? 21.640 10.342 -33.170 1.00 87.31 339 SER A C 1
ATOM 2681 O O . SER A 1 339 ? 21.643 9.117 -33.033 1.00 87.31 339 SER A O 1
ATOM 2683 N N . ARG A 1 340 ? 20.527 11.058 -32.973 1.00 86.19 340 ARG A N 1
ATOM 2684 C CA . ARG A 1 340 ? 19.248 10.446 -32.582 1.00 86.19 340 ARG A CA 1
ATOM 2685 C C . ARG A 1 340 ? 18.768 9.387 -33.587 1.00 86.19 340 ARG A C 1
ATOM 2687 O O . ARG A 1 340 ? 18.202 8.383 -33.174 1.00 86.19 340 ARG A O 1
ATOM 2694 N N . MET A 1 341 ? 19.021 9.591 -34.884 1.00 88.56 341 MET A N 1
ATOM 2695 C CA . MET A 1 341 ? 18.661 8.624 -35.931 1.00 88.56 341 MET A CA 1
ATOM 2696 C C . MET A 1 341 ? 19.502 7.345 -35.856 1.00 88.56 341 MET A C 1
ATOM 2698 O O . MET A 1 341 ? 18.970 6.255 -36.050 1.00 88.56 341 MET A O 1
ATOM 2702 N N . GLU A 1 342 ? 20.795 7.463 -35.545 1.00 89.69 342 GLU A N 1
ATOM 2703 C CA . GLU A 1 342 ? 21.671 6.298 -35.369 1.00 89.69 342 GLU A CA 1
ATOM 2704 C C . GLU A 1 342 ? 21.266 5.481 -34.141 1.00 89.69 342 GLU A C 1
ATOM 2706 O O . GLU A 1 342 ? 21.199 4.257 -34.225 1.00 89.69 342 GLU A O 1
ATOM 2711 N N . ILE A 1 343 ? 20.921 6.143 -33.028 1.00 88.25 343 ILE A N 1
ATOM 2712 C CA . ILE A 1 343 ? 20.414 5.464 -31.824 1.00 88.25 343 ILE A CA 1
ATOM 2713 C C . ILE A 1 343 ? 19.111 4.719 -32.138 1.00 88.25 343 ILE A C 1
ATOM 2715 O O . ILE A 1 343 ? 19.008 3.537 -31.819 1.00 88.25 343 ILE A O 1
ATOM 2719 N N . HIS A 1 344 ? 18.160 5.366 -32.820 1.00 90.25 344 HIS A N 1
ATOM 2720 C CA . HIS A 1 344 ? 16.908 4.733 -33.250 1.00 90.25 344 HIS A CA 1
ATOM 2721 C C . HIS A 1 344 ? 17.161 3.473 -34.095 1.00 90.25 344 HIS A C 1
ATOM 2723 O O . HIS A 1 344 ? 16.618 2.403 -33.821 1.00 90.25 344 HIS A O 1
ATOM 2729 N N . SER A 1 345 ? 18.039 3.572 -35.100 1.00 90.19 345 SER A N 1
ATOM 2730 C CA . SER A 1 345 ? 18.387 2.437 -35.963 1.00 90.19 345 SER A CA 1
ATOM 2731 C C . SER A 1 345 ? 19.043 1.293 -35.186 1.00 90.19 345 SER A C 1
ATOM 2733 O O . SER A 1 345 ? 18.755 0.124 -35.449 1.00 90.19 345 SER A O 1
ATOM 2735 N N . LEU A 1 346 ? 19.922 1.615 -34.234 1.00 87.94 346 LEU A N 1
ATOM 2736 C CA . LEU A 1 346 ? 20.613 0.627 -33.409 1.00 87.94 346 LEU A CA 1
ATOM 2737 C C . LEU A 1 346 ? 19.638 -0.109 -32.488 1.00 87.94 346 LEU A C 1
ATOM 2739 O O . LEU A 1 346 ? 19.682 -1.336 -32.425 1.00 87.94 346 LEU A O 1
ATOM 2743 N N . VAL A 1 347 ? 18.739 0.620 -31.820 1.00 89.25 347 VAL A N 1
ATOM 2744 C CA . VAL A 1 347 ? 17.719 0.023 -30.945 1.00 89.25 347 VAL A CA 1
ATOM 2745 C C . VAL A 1 347 ? 16.805 -0.901 -31.741 1.00 89.25 347 VAL A C 1
ATOM 2747 O O . VAL A 1 347 ? 16.614 -2.044 -31.330 1.00 89.25 347 VAL A O 1
ATOM 2750 N N . LYS A 1 348 ? 16.316 -0.472 -32.912 1.00 89.75 348 LYS A N 1
ATOM 2751 C CA . LYS A 1 348 ? 15.508 -1.339 -33.784 1.00 89.75 348 LYS A CA 1
ATOM 2752 C C . LYS A 1 348 ? 16.230 -2.621 -34.173 1.00 89.75 348 LYS A C 1
ATOM 2754 O O . LYS A 1 348 ? 15.681 -3.703 -34.000 1.00 89.75 348 LYS A O 1
ATOM 2759 N N . THR A 1 349 ? 17.468 -2.501 -34.647 1.00 88.88 349 THR A N 1
ATOM 2760 C CA . THR A 1 349 ? 18.269 -3.661 -35.072 1.00 88.88 349 THR A CA 1
ATOM 2761 C C . THR A 1 349 ? 18.507 -4.628 -33.907 1.00 88.88 349 THR A C 1
ATOM 2763 O O . THR A 1 349 ? 18.416 -5.843 -34.069 1.00 88.88 349 THR A O 1
ATOM 2766 N N . ALA A 1 350 ? 18.775 -4.103 -32.706 1.00 84.88 350 ALA A N 1
ATOM 2767 C CA . ALA A 1 350 ? 18.925 -4.922 -31.506 1.00 84.88 350 ALA A CA 1
ATOM 2768 C C . ALA A 1 350 ? 17.611 -5.635 -31.136 1.00 84.88 350 ALA A C 1
ATOM 2770 O O . ALA A 1 350 ? 17.615 -6.823 -30.819 1.00 84.88 350 ALA A O 1
ATOM 2771 N N . MET A 1 351 ? 16.481 -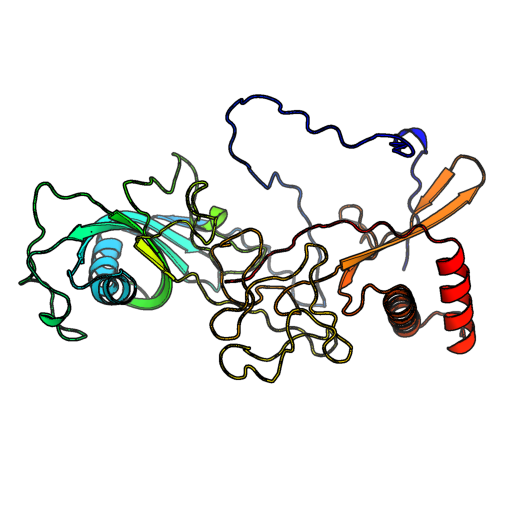4.931 -31.230 1.00 87.94 351 MET A N 1
ATOM 2772 C CA . MET A 1 351 ? 15.157 -5.460 -30.898 1.00 87.94 351 MET A CA 1
ATOM 2773 C C . MET A 1 351 ? 14.609 -6.466 -31.922 1.00 87.94 351 MET A C 1
ATOM 2775 O O . MET A 1 351 ? 13.724 -7.246 -31.575 1.00 87.94 351 MET A O 1
ATOM 2779 N N . GLU A 1 352 ? 15.119 -6.503 -33.158 1.00 85.38 352 GLU A N 1
ATOM 2780 C CA . GLU A 1 352 ? 14.756 -7.527 -34.155 1.00 85.38 352 GLU A CA 1
ATOM 2781 C C . GLU A 1 352 ? 15.153 -8.941 -33.721 1.00 85.38 352 GLU A C 1
ATOM 2783 O O . GLU A 1 352 ? 14.400 -9.884 -33.958 1.00 85.38 352 GLU A O 1
ATOM 2788 N N . ASN A 1 353 ? 16.296 -9.079 -33.046 1.00 78.25 353 ASN A N 1
ATOM 2789 C CA . ASN A 1 353 ? 16.821 -10.366 -32.580 1.00 78.25 353 ASN A CA 1
ATOM 2790 C C . ASN A 1 353 ? 16.623 -10.579 -31.071 1.00 78.25 353 ASN A C 1
ATOM 2792 O O . ASN A 1 353 ? 17.071 -11.585 -30.521 1.00 78.25 353 ASN A O 1
ATOM 2796 N N . ALA A 1 354 ? 15.973 -9.636 -30.385 1.00 82.06 354 ALA A N 1
ATOM 2797 C CA . ALA A 1 354 ? 15.781 -9.701 -28.946 1.00 82.06 354 ALA A CA 1
ATOM 2798 C C . ALA A 1 354 ? 14.718 -10.739 -28.559 1.00 82.06 354 ALA A C 1
ATOM 2800 O O . ALA A 1 354 ? 13.606 -10.763 -29.093 1.00 82.06 354 ALA A O 1
ATOM 2801 N N . LEU A 1 355 ? 15.027 -11.546 -27.543 1.00 81.06 355 LEU A N 1
ATOM 2802 C CA . LEU A 1 355 ? 14.041 -12.391 -26.879 1.00 81.06 355 LEU A CA 1
ATOM 2803 C C . LEU A 1 355 ? 13.279 -11.570 -25.831 1.00 81.06 355 LEU A C 1
ATOM 2805 O O . LEU A 1 355 ? 13.826 -11.202 -24.793 1.00 81.06 355 LEU A O 1
ATOM 2809 N N . ILE A 1 356 ? 11.991 -11.321 -26.071 1.00 78.31 356 ILE A N 1
ATOM 2810 C CA . ILE A 1 356 ? 11.132 -10.619 -25.110 1.00 78.31 356 ILE A CA 1
ATOM 2811 C C . ILE A 1 356 ? 10.423 -11.642 -24.222 1.00 78.31 356 ILE A C 1
ATOM 2813 O O . ILE A 1 356 ? 9.474 -12.305 -24.644 1.00 78.31 356 ILE A O 1
ATOM 2817 N N . VAL A 1 357 ? 10.847 -11.729 -22.961 1.00 75.44 357 VAL A N 1
ATOM 2818 C CA . VAL A 1 357 ? 10.195 -12.566 -21.946 1.00 75.44 357 VAL A CA 1
ATOM 2819 C C . VAL A 1 357 ? 9.318 -11.698 -21.049 1.00 75.44 357 VAL A C 1
ATOM 2821 O O . VAL A 1 357 ? 9.799 -10.812 -20.346 1.00 75.44 357 VAL A O 1
ATOM 2824 N N . LYS A 1 358 ? 8.011 -11.974 -21.031 1.00 69.81 358 LYS A N 1
ATOM 2825 C CA . LYS A 1 358 ? 7.072 -11.305 -20.123 1.00 69.81 358 LYS A CA 1
ATOM 2826 C C . LYS A 1 358 ? 7.020 -12.050 -18.795 1.00 69.81 358 LYS A C 1
ATOM 2828 O O . LYS A 1 358 ? 6.347 -13.070 -18.673 1.00 69.81 358 LYS A O 1
ATOM 2833 N N . LEU A 1 359 ? 7.724 -11.523 -17.798 1.00 59.31 359 LEU A N 1
ATOM 2834 C CA . LEU A 1 359 ? 7.675 -12.032 -16.430 1.00 59.31 359 LEU A CA 1
ATOM 2835 C C . LEU A 1 359 ? 6.671 -11.233 -15.606 1.00 59.31 359 LEU A C 1
ATOM 2837 O O . LEU A 1 359 ? 6.775 -10.016 -15.467 1.00 59.31 359 LEU A O 1
ATOM 2841 N N . ILE A 1 360 ? 5.718 -11.934 -15.005 1.00 55.72 360 ILE A N 1
ATOM 2842 C CA . ILE A 1 360 ? 4.746 -11.327 -14.101 1.00 55.72 360 ILE A CA 1
ATOM 2843 C C . ILE A 1 360 ? 5.355 -11.340 -12.696 1.00 55.72 360 ILE A C 1
ATOM 2845 O O . ILE A 1 360 ? 5.206 -12.304 -11.948 1.00 55.72 360 ILE A O 1
ATOM 2849 N N . LYS A 1 361 ? 6.078 -10.271 -12.344 1.00 48.88 361 LYS A N 1
ATOM 2850 C CA . LYS A 1 361 ? 6.492 -9.986 -10.961 1.00 48.88 361 LYS A CA 1
ATOM 2851 C C . LYS A 1 361 ? 5.633 -8.855 -10.416 1.00 48.88 361 LYS A C 1
ATOM 2853 O O . LYS A 1 361 ? 5.735 -7.715 -10.853 1.00 48.88 361 LYS A O 1
ATOM 2858 N N . GLU A 1 362 ? 4.774 -9.168 -9.458 1.00 41.75 362 GLU A N 1
ATOM 2859 C CA . GLU A 1 362 ? 3.854 -8.192 -8.878 1.00 41.75 362 GLU A CA 1
ATOM 2860 C C . GLU A 1 362 ? 4.551 -7.450 -7.721 1.00 41.75 362 GLU A C 1
ATOM 2862 O O . GLU A 1 362 ? 4.569 -7.926 -6.587 1.00 41.75 362 GLU A O 1
ATOM 2867 N N . LYS A 1 363 ? 5.157 -6.285 -7.993 1.00 40.19 363 LYS A N 1
ATOM 2868 C CA . LYS A 1 363 ? 5.502 -5.319 -6.932 1.00 40.19 363 LYS A CA 1
ATOM 2869 C C . LYS A 1 363 ? 4.202 -4.613 -6.523 1.00 40.19 363 LYS A C 1
ATOM 2871 O O . LYS A 1 363 ? 3.512 -4.086 -7.390 1.00 40.19 363 LYS A O 1
ATOM 2876 N N . ARG A 1 364 ? 3.810 -4.663 -5.242 1.00 49.03 364 ARG A N 1
ATOM 2877 C CA . ARG A 1 364 ? 2.448 -4.287 -4.805 1.00 49.03 364 ARG A CA 1
ATOM 2878 C C . ARG A 1 364 ? 2.393 -3.101 -3.840 1.00 49.03 364 ARG A C 1
ATOM 2880 O O . ARG A 1 364 ? 2.933 -3.162 -2.734 1.00 49.03 364 ARG A O 1
ATOM 2887 N N . ALA A 1 365 ? 1.569 -2.124 -4.195 1.00 37.03 365 ALA A N 1
ATOM 2888 C CA . ALA A 1 365 ? 0.773 -1.328 -3.268 1.00 37.03 365 ALA A CA 1
ATOM 2889 C C . ALA A 1 365 ? -0.497 -0.879 -4.002 1.00 37.03 365 ALA A C 1
ATOM 2891 O O . ALA A 1 365 ? -0.405 -0.114 -4.950 1.00 37.03 365 ALA A O 1
ATOM 2892 N N . TYR A 1 366 ? -1.643 -1.430 -3.593 1.00 50.41 366 TYR A N 1
ATOM 2893 C CA . TYR A 1 366 ? -3.005 -1.009 -3.946 1.00 50.41 366 TYR A 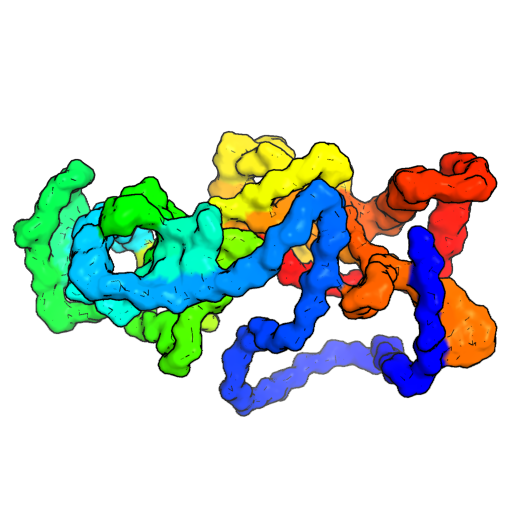CA 1
ATOM 2894 C C . TYR A 1 366 ? -3.926 -1.428 -2.796 1.00 50.41 366 TYR A C 1
ATOM 2896 O O . TYR A 1 366 ? -3.620 -2.440 -2.158 1.00 50.41 366 TYR A O 1
ATOM 2904 N N . LEU A 1 367 ? -5.004 -0.645 -2.603 1.00 36.47 367 LEU A N 1
ATOM 2905 C CA . LEU A 1 367 ? -6.076 -0.717 -1.582 1.00 36.47 367 LEU A CA 1
ATOM 2906 C C . LEU A 1 367 ? -6.129 -1.963 -0.672 1.00 36.47 367 LEU A C 1
ATOM 2908 O O . LEU A 1 367 ? -6.052 -3.106 -1.170 1.00 36.47 367 LEU A O 1
#

Radius of gyration: 25.34 Å; chains: 1; bounding box: 59×48×68 Å

InterPro domains:
  IPR015797 NUDIX hydrolase-like domain superfamily [SSF55811] (176-284)
  IPR039989 ADP-ribose pyrophosphatase, mitochondrial [PTHR13030] (181-279)
  IPR046350 Cystatin superfamily [SSF54403] (61-143)
  IPR059114 NUDT9-like, N-terminal domain [PF25969] (196-277)

Organism: Trichinella spiralis (NCBI:txid6334)

pLDDT: mean 76.06, std 22.82, range [21.58, 96.19]

Foldseek 3Di:
DWDWDWDFLPPDPPPPPPDDDDDPDDDDDDDDDPDDDDDDDFDDDDPDDPPPDPPPFDKDWDDQVLVVLLQQVCQLVVQVFFDDFFRKHFDDWPTKIAGDDPPDQKIKTKTKIATWPDTPVVDDVPGGCPVTHGDPPDFIKIKMWMAGDDRSHGPTTFWMFIADGDDPLDDPPDDQQVVQDDDPDNDGFGDADPQGFAPPDDTRGGRAGEDDDD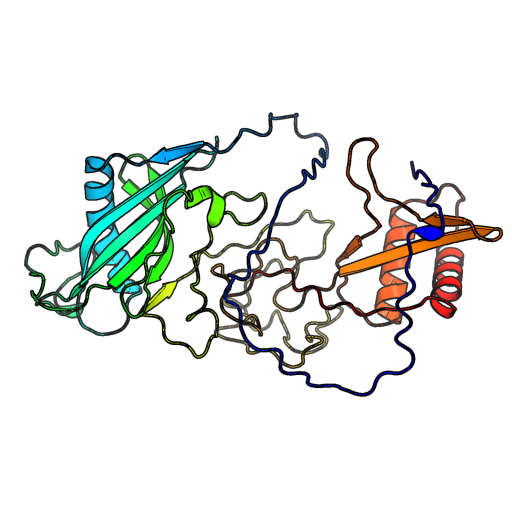DDPPAAADPDDQLVPLPQDDACADDPQAGNNDPVGHFDADSRATADNRGDDRYAYQHDARYGHDKDKDFDWDWDDDDSIIITTFPDDPPGDTHTDIDIFRDPPLVSVLVVQLVVVVVVVDPVPDDSVNSSVVSVVCSVPDDDDDDDDDPDDHD